Protein AF-A0A537Y506-F1 (afdb_monomer_lite)

pLDDT: mean 90.42, std 10.64, range [51.84, 98.62]

Sequence (222 aa):
DQLEAKGITWKGYMDGAPSPCFHADYSPTALPPDPYQGDSQKPPAKDYADRHNPFIYFKDIIENDARCRAHVRPFTDMARDIGRNALPAFSFITPDSCHDGHDDPCSNGQPGGLVSADKWLSQNLPSLIDYLWAHHGLLLITSDESGSSDLAGCCSGGLLGLLPGFGGRVGLLALSPDITRGRTVTTSYDHMSLLRTIEDSFGITEYLNNAARATAMNDVLR

Structure (mmCIF, N/CA/C/O backbone):
data_AF-A0A537Y506-F1
#
_entry.id   AF-A0A537Y506-F1
#
loop_
_atom_site.group_PDB
_atom_site.id
_atom_site.type_symbol
_atom_site.label_atom_id
_atom_site.label_alt_id
_atom_site.label_comp_id
_atom_site.label_asym_id
_atom_site.label_entity_id
_atom_site.label_seq_id
_atom_site.pdbx_PDB_ins_code
_atom_site.Cartn_x
_atom_site.Cartn_y
_atom_site.Cartn_z
_atom_site.occupancy
_atom_site.B_iso_or_equiv
_atom_site.auth_seq_id
_atom_site.auth_comp_id
_atom_site.auth_asym_id
_atom_site.auth_atom_id
_atom_site.pdbx_PDB_model_num
ATOM 1 N N . ASP A 1 1 ? -6.139 -14.713 -1.897 1.00 88.94 1 ASP A N 1
ATOM 2 C CA . ASP A 1 1 ? -7.055 -15.821 -1.534 1.00 88.94 1 ASP A CA 1
ATOM 3 C C . ASP A 1 1 ? -8.227 -15.427 -0.652 1.00 88.94 1 ASP A C 1
ATOM 5 O O . ASP A 1 1 ? -9.350 -15.458 -1.136 1.00 88.94 1 ASP A O 1
ATOM 9 N N . GLN A 1 2 ? -8.023 -15.032 0.609 1.00 95.25 2 GLN A N 1
ATOM 10 C CA . GLN A 1 2 ? -9.144 -14.764 1.530 1.00 95.25 2 GLN A CA 1
ATOM 11 C C . GLN A 1 2 ? -10.079 -13.639 1.062 1.00 95.25 2 GLN A C 1
ATOM 13 O O . GLN A 1 2 ? -11.296 -13.762 1.188 1.00 95.25 2 GLN A O 1
ATOM 18 N N . LEU A 1 3 ? -9.517 -12.575 0.472 1.00 96.69 3 LEU A N 1
ATOM 19 C CA . LEU A 1 3 ? -10.292 -11.483 -0.125 1.00 96.69 3 LEU A CA 1
ATOM 20 C C . LEU A 1 3 ? -11.223 -12.008 -1.230 1.00 96.69 3 LEU A C 1
ATOM 22 O O . LEU A 1 3 ? -12.434 -11.820 -1.166 1.00 96.69 3 LEU A O 1
ATOM 26 N N . GLU A 1 4 ? -10.682 -12.751 -2.197 1.00 95.62 4 GLU A N 1
ATOM 27 C CA . GLU A 1 4 ? -11.458 -13.333 -3.302 1.00 95.62 4 GLU A CA 1
ATOM 28 C C . GLU A 1 4 ? -12.498 -14.348 -2.815 1.00 95.62 4 GLU A C 1
ATOM 30 O O . GLU A 1 4 ? -13.630 -14.334 -3.293 1.00 95.62 4 GLU A O 1
ATOM 35 N N . ALA A 1 5 ? -12.162 -15.179 -1.822 1.00 95.88 5 ALA A N 1
ATOM 36 C CA . ALA A 1 5 ? -13.097 -16.128 -1.216 1.00 95.88 5 ALA A CA 1
ATOM 37 C C . ALA A 1 5 ? -14.304 -15.432 -0.555 1.00 95.88 5 ALA A C 1
ATOM 39 O O . ALA A 1 5 ? -15.389 -16.008 -0.472 1.00 95.88 5 ALA A O 1
ATOM 40 N N . LYS A 1 6 ? -14.133 -14.180 -0.115 1.00 97.06 6 LYS A N 1
ATOM 41 C CA . LYS A 1 6 ? -15.199 -13.306 0.398 1.00 97.06 6 LYS A CA 1
ATOM 42 C C . LYS A 1 6 ? -15.843 -12.422 -0.676 1.00 97.06 6 LYS A C 1
ATOM 44 O O . LYS A 1 6 ? -16.730 -11.638 -0.352 1.00 97.06 6 LYS A O 1
ATOM 49 N N . GLY A 1 7 ? -15.424 -12.533 -1.937 1.00 97.12 7 GLY A N 1
ATOM 50 C CA . GLY A 1 7 ? -15.897 -11.676 -3.026 1.00 97.12 7 GLY A CA 1
ATOM 51 C C . GLY A 1 7 ? -15.392 -10.231 -2.944 1.00 97.12 7 GLY A C 1
ATOM 52 O O . GLY A 1 7 ? -15.975 -9.343 -3.562 1.00 97.12 7 GLY A O 1
ATOM 53 N N . ILE A 1 8 ? -14.326 -9.980 -2.184 1.00 98.31 8 ILE A N 1
ATOM 54 C CA . ILE A 1 8 ? -13.714 -8.661 -2.026 1.00 98.31 8 ILE A CA 1
ATOM 55 C C . ILE A 1 8 ? -12.759 -8.438 -3.195 1.00 98.31 8 ILE A C 1
ATOM 57 O O . ILE A 1 8 ? -11.807 -9.195 -3.404 1.00 98.31 8 ILE A O 1
ATOM 61 N N . THR A 1 9 ? -13.020 -7.390 -3.973 1.00 98.31 9 THR A N 1
ATOM 62 C CA . THR A 1 9 ? -12.135 -6.989 -5.066 1.00 98.31 9 THR A CA 1
ATOM 63 C C . THR A 1 9 ? -10.841 -6.421 -4.501 1.00 98.31 9 THR A C 1
ATOM 65 O O . THR A 1 9 ? -10.855 -5.656 -3.537 1.00 98.31 9 THR A O 1
ATOM 68 N N . TRP A 1 10 ? -9.714 -6.779 -5.112 1.00 98.50 10 TRP A N 1
ATOM 69 C CA . TRP A 1 10 ? -8.405 -6.318 -4.669 1.00 98.50 10 TRP A CA 1
ATOM 70 C C . TRP A 1 10 ? -7.511 -5.954 -5.849 1.00 98.50 10 TRP A C 1
ATOM 72 O O . TRP A 1 10 ? -7.658 -6.548 -6.914 1.00 98.50 10 TRP A O 1
ATOM 82 N N . LYS A 1 11 ? -6.592 -5.001 -5.684 1.00 98.62 11 LYS A N 1
ATOM 83 C CA . L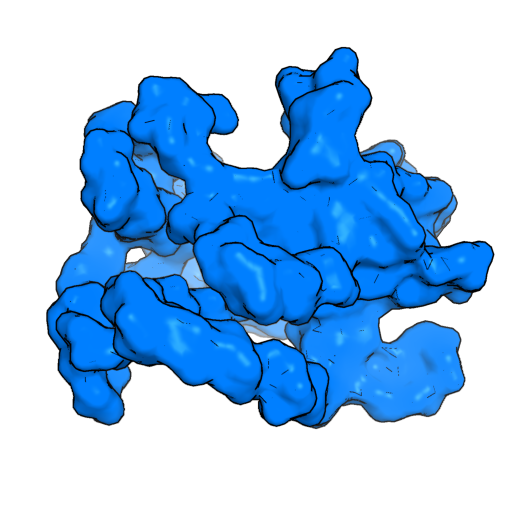YS A 1 11 ? -5.458 -4.798 -6.601 1.00 98.62 11 LYS A CA 1
ATOM 84 C C . LYS A 1 11 ? -4.232 -4.298 -5.838 1.00 98.62 11 LYS A C 1
ATOM 86 O O . LYS A 1 11 ? -4.357 -3.572 -4.855 1.00 98.62 11 LYS A O 1
ATOM 91 N N . GLY A 1 12 ? -3.058 -4.671 -6.331 1.00 98.50 12 GLY A N 1
ATOM 92 C CA . GLY A 1 12 ? -1.795 -4.009 -6.044 1.00 98.50 12 GLY A CA 1
ATOM 93 C C . GLY A 1 12 ? -1.476 -2.984 -7.133 1.00 98.50 12 GLY A C 1
ATOM 94 O O . GLY A 1 12 ? -1.592 -3.293 -8.319 1.00 98.50 12 GLY A O 1
ATOM 95 N N . TYR A 1 13 ? -1.060 -1.790 -6.733 1.00 98.62 13 TYR A N 1
ATOM 96 C CA . TYR A 1 13 ? -0.659 -0.681 -7.588 1.00 98.62 13 TYR A CA 1
ATOM 97 C C . TYR A 1 13 ? 0.811 -0.359 -7.322 1.00 98.62 13 TYR A C 1
ATOM 99 O O . TYR A 1 13 ? 1.151 0.207 -6.286 1.00 98.62 13 TYR A O 1
ATOM 107 N N . MET A 1 14 ? 1.669 -0.745 -8.259 1.00 97.75 14 MET A N 1
ATOM 108 C CA . MET A 1 14 ? 3.121 -0.665 -8.115 1.00 97.75 14 MET A CA 1
ATOM 109 C C . MET A 1 14 ? 3.659 0.487 -8.952 1.00 97.75 14 MET A C 1
ATOM 111 O O . MET A 1 14 ? 3.480 0.493 -10.177 1.00 97.75 14 MET A O 1
ATOM 115 N N . ASP A 1 15 ? 4.267 1.480 -8.315 1.00 96.00 15 ASP A N 1
ATOM 116 C CA . ASP A 1 15 ? 4.910 2.575 -9.036 1.00 96.00 15 ASP A CA 1
ATOM 117 C C . ASP A 1 15 ? 6.220 2.104 -9.684 1.00 96.00 15 ASP A C 1
ATOM 119 O O . ASP A 1 15 ? 6.816 1.111 -9.273 1.00 96.00 15 ASP A O 1
ATOM 123 N N . GLY A 1 16 ? 6.600 2.722 -10.799 1.00 93.12 16 GLY A N 1
ATOM 124 C CA . GLY A 1 16 ? 7.718 2.266 -11.636 1.00 93.12 16 GLY A CA 1
ATOM 125 C C . GLY A 1 16 ? 7.454 0.984 -12.451 1.00 93.12 16 GLY A C 1
ATOM 126 O O . GLY A 1 16 ? 8.171 0.719 -13.420 1.00 93.12 16 GLY A O 1
ATOM 127 N N . ALA A 1 17 ? 6.406 0.203 -12.148 1.00 95.25 17 ALA A N 1
ATOM 128 C CA . ALA A 1 17 ? 6.055 -0.981 -12.933 1.00 95.25 17 ALA A CA 1
ATOM 129 C C . ALA A 1 17 ? 5.522 -0.584 -14.333 1.00 95.25 17 ALA A C 1
ATOM 131 O O . ALA A 1 17 ? 4.513 0.117 -14.441 1.00 95.25 17 ALA A O 1
ATOM 132 N N . PRO A 1 18 ? 6.125 -1.062 -15.439 1.00 95.00 18 PRO A N 1
ATOM 133 C CA . PRO A 1 18 ? 5.784 -0.626 -16.795 1.00 95.00 18 PRO A CA 1
ATOM 134 C C . PRO A 1 18 ? 4.557 -1.347 -17.367 1.00 95.00 18 PRO A C 1
ATOM 136 O O . PRO A 1 18 ? 3.995 -0.929 -18.380 1.00 95.00 18 PRO A O 1
ATOM 139 N N . SER A 1 19 ? 4.166 -2.476 -16.773 1.00 96.00 19 SER A N 1
ATOM 140 C CA . SER A 1 19 ? 3.064 -3.306 -17.253 1.00 96.00 19 SER A CA 1
ATOM 141 C C . SER A 1 19 ? 2.484 -4.171 -16.128 1.00 96.00 19 SER A C 1
ATOM 143 O O . SER A 1 19 ? 3.138 -4.346 -15.101 1.00 96.00 19 SER A O 1
ATOM 145 N N . PRO A 1 20 ? 1.260 -4.706 -16.289 1.00 97.12 20 PRO A N 1
ATOM 146 C CA . PRO A 1 20 ? 0.668 -5.605 -15.302 1.00 97.12 20 PRO A CA 1
ATOM 147 C C . PRO A 1 20 ? 1.497 -6.871 -15.103 1.00 97.12 20 PRO A C 1
ATOM 149 O O . PRO A 1 20 ? 1.977 -7.433 -16.088 1.00 97.12 20 PRO A O 1
ATOM 152 N N . CYS A 1 21 ? 1.580 -7.344 -13.857 1.00 95.19 21 CYS A N 1
ATOM 153 C CA . CYS A 1 21 ? 2.365 -8.520 -13.473 1.00 95.19 21 CYS A CA 1
ATOM 154 C C . CYS A 1 21 ? 3.824 -8.449 -13.967 1.00 95.19 21 CYS A C 1
ATOM 156 O O . CYS A 1 21 ? 4.349 -9.400 -14.541 1.00 95.19 21 CYS A O 1
ATOM 158 N N . PHE A 1 22 ? 4.462 -7.283 -13.843 1.00 92.94 22 PHE A N 1
ATOM 159 C CA . PHE A 1 22 ? 5.860 -7.132 -14.230 1.00 92.94 22 PHE A CA 1
ATOM 160 C C . PHE A 1 22 ? 6.783 -7.757 -13.177 1.00 92.94 22 PHE A C 1
ATOM 162 O O . PHE A 1 22 ? 6.568 -7.575 -11.983 1.00 92.94 22 PHE A O 1
ATOM 169 N N . HIS A 1 23 ? 7.802 -8.472 -13.652 1.00 88.69 23 HIS A N 1
ATOM 170 C CA . HIS A 1 23 ? 8.908 -8.999 -12.859 1.00 88.69 23 HIS A CA 1
ATOM 171 C C . HIS A 1 23 ? 10.177 -8.317 -13.362 1.00 88.69 23 HIS A C 1
ATOM 173 O O . HIS A 1 23 ? 10.434 -8.324 -14.572 1.00 88.69 23 HIS A O 1
ATOM 179 N N . ALA A 1 24 ? 10.934 -7.697 -12.464 1.00 84.00 24 ALA A N 1
ATOM 180 C CA . ALA A 1 24 ? 12.177 -7.045 -12.836 1.00 84.00 24 ALA A CA 1
ATOM 181 C C . ALA A 1 24 ? 13.258 -8.077 -13.178 1.00 84.00 24 ALA A C 1
ATOM 183 O O . ALA A 1 24 ? 13.292 -9.191 -12.651 1.00 84.00 24 ALA A O 1
ATOM 184 N N . ASP A 1 25 ? 14.189 -7.680 -14.048 1.00 75.94 25 ASP A N 1
ATOM 185 C CA . ASP A 1 25 ? 15.419 -8.444 -14.210 1.00 75.94 25 ASP A CA 1
ATOM 186 C C . ASP A 1 25 ? 16.172 -8.480 -12.872 1.00 75.94 25 ASP A C 1
ATOM 188 O O . ASP A 1 25 ? 16.223 -7.502 -12.120 1.00 75.94 25 ASP A O 1
ATOM 192 N N . TYR A 1 26 ? 16.783 -9.625 -12.588 1.00 67.00 26 TYR A N 1
ATOM 193 C CA . TYR A 1 26 ? 17.567 -9.828 -11.380 1.00 67.00 26 TYR A CA 1
ATOM 194 C C . TYR A 1 26 ? 18.732 -8.823 -11.273 1.00 67.00 26 TYR A C 1
ATOM 196 O O . TYR A 1 26 ? 19.524 -8.678 -12.212 1.00 67.00 26 TYR A O 1
ATOM 204 N N . SER A 1 27 ? 18.885 -8.189 -10.104 1.00 61.91 27 SER A N 1
ATOM 205 C CA . SER A 1 27 ? 20.035 -7.334 -9.795 1.00 61.91 27 SER A CA 1
ATOM 206 C C . SER A 1 27 ? 21.045 -8.079 -8.911 1.00 61.91 27 SER A C 1
ATOM 208 O O . SER A 1 27 ? 20.721 -8.448 -7.785 1.00 61.91 27 SER A O 1
ATOM 210 N N . PRO A 1 28 ? 22.297 -8.299 -9.362 1.00 51.84 28 PRO A N 1
ATOM 211 C CA . PRO A 1 28 ? 23.307 -9.079 -8.641 1.00 51.84 28 PRO A CA 1
ATOM 212 C C . PRO A 1 28 ? 23.901 -8.408 -7.393 1.00 51.84 28 PRO A C 1
ATOM 214 O O . PRO A 1 28 ? 24.929 -8.868 -6.899 1.00 51.84 28 PRO A O 1
ATOM 217 N N . THR A 1 29 ? 23.313 -7.320 -6.894 1.00 53.44 29 THR A N 1
ATOM 218 C CA . THR A 1 29 ? 23.886 -6.518 -5.803 1.00 53.44 29 THR A CA 1
ATOM 219 C C . THR A 1 29 ? 23.784 -7.182 -4.426 1.00 53.44 29 THR A C 1
ATOM 221 O O . THR A 1 29 ? 24.588 -6.853 -3.554 1.00 53.44 29 THR A O 1
ATOM 224 N N . ALA A 1 30 ? 22.890 -8.158 -4.233 1.00 52.44 30 ALA A N 1
ATOM 225 C CA . ALA A 1 30 ? 22.855 -9.001 -3.038 1.00 52.44 30 ALA A CA 1
ATOM 226 C C . ALA A 1 30 ? 23.680 -10.287 -3.251 1.00 52.44 30 ALA A C 1
ATOM 228 O O . ALA A 1 30 ? 23.468 -11.029 -4.210 1.00 52.44 30 ALA A O 1
ATOM 229 N N . LEU A 1 31 ? 24.643 -10.559 -2.362 1.00 56.09 31 LEU A N 1
ATOM 230 C CA . LEU A 1 31 ? 25.384 -11.825 -2.313 1.00 56.09 31 LEU A CA 1
ATOM 231 C C . LEU A 1 31 ? 25.022 -12.590 -1.019 1.00 56.09 31 LEU A C 1
ATOM 233 O O . LEU A 1 31 ? 25.231 -12.041 0.063 1.00 56.09 31 LEU A O 1
ATOM 237 N N . PRO A 1 32 ? 24.554 -13.855 -1.096 1.00 58.41 32 PRO A N 1
ATOM 238 C CA . PRO A 1 32 ? 24.284 -14.599 -2.323 1.00 58.41 32 PRO A CA 1
ATOM 239 C C . PRO A 1 32 ? 23.086 -14.009 -3.081 1.00 58.41 32 PRO A C 1
ATOM 241 O O . PRO A 1 32 ? 22.231 -13.386 -2.453 1.00 58.41 32 PRO A O 1
ATOM 244 N N . PRO A 1 33 ? 23.016 -14.226 -4.404 1.00 56.59 33 PRO A N 1
ATOM 245 C CA . PRO A 1 33 ? 21.881 -13.800 -5.195 1.00 56.59 33 PRO A CA 1
ATOM 246 C C . PRO A 1 33 ? 20.556 -14.267 -4.611 1.00 56.59 33 PRO A C 1
ATOM 248 O O . PRO A 1 33 ? 20.341 -15.476 -4.522 1.00 56.59 33 PRO A O 1
ATOM 251 N N . ASP A 1 34 ? 19.683 -13.338 -4.223 1.00 59.41 34 ASP A N 1
ATOM 252 C CA . ASP A 1 34 ? 18.292 -13.673 -3.937 1.00 59.41 34 ASP A CA 1
ATOM 253 C C . ASP A 1 34 ? 17.548 -13.715 -5.279 1.00 59.41 34 ASP A C 1
ATOM 255 O O . ASP A 1 34 ? 17.280 -12.660 -5.856 1.00 59.41 34 ASP A O 1
ATOM 259 N N . PRO A 1 35 ? 17.218 -14.906 -5.815 1.00 56.19 35 PRO A N 1
ATOM 260 C CA . PRO A 1 35 ? 16.614 -15.033 -7.139 1.00 56.19 35 PRO A CA 1
ATOM 261 C C . PRO A 1 35 ? 15.234 -14.366 -7.243 1.00 56.19 35 PRO A C 1
ATOM 263 O O . PRO A 1 35 ? 14.674 -14.325 -8.336 1.00 56.19 35 PRO A O 1
ATOM 266 N N . TYR A 1 36 ? 14.692 -13.857 -6.134 1.00 61.50 36 TYR A N 1
ATOM 267 C CA . TYR A 1 36 ? 13.425 -13.149 -6.072 1.00 61.50 36 TYR A CA 1
ATOM 268 C C . TYR A 1 36 ? 13.572 -11.634 -5.831 1.00 61.50 36 TYR A C 1
ATOM 270 O O . TYR A 1 36 ? 12.562 -10.957 -5.667 1.00 61.50 36 TYR A O 1
ATOM 278 N N . GLN A 1 37 ? 14.791 -11.079 -5.806 1.00 69.56 37 GLN A N 1
ATOM 279 C CA . GLN A 1 37 ? 15.038 -9.633 -5.684 1.00 69.56 37 GLN A CA 1
ATOM 280 C C . GLN A 1 37 ? 15.385 -9.012 -7.041 1.00 69.56 37 GLN A C 1
ATOM 282 O O . GLN A 1 37 ? 16.515 -8.587 -7.295 1.00 69.56 37 GLN A O 1
ATOM 287 N N . GLY A 1 38 ? 14.403 -8.969 -7.941 1.00 74.62 38 GLY A N 1
ATOM 288 C CA . GLY A 1 38 ? 14.488 -8.116 -9.121 1.00 74.62 38 GLY A CA 1
ATOM 289 C C . GLY A 1 38 ? 14.564 -6.642 -8.710 1.00 74.62 38 GLY A C 1
ATOM 290 O O . GLY A 1 38 ? 13.810 -6.185 -7.850 1.00 74.62 38 GLY A O 1
ATOM 291 N N . ASP A 1 39 ? 15.489 -5.896 -9.306 1.00 78.31 39 ASP A N 1
ATOM 292 C CA . ASP A 1 39 ? 15.642 -4.457 -9.080 1.00 78.31 39 ASP A CA 1
ATOM 293 C C . ASP A 1 39 ? 16.038 -3.813 -10.405 1.00 78.31 39 ASP A C 1
ATOM 295 O O . ASP A 1 39 ? 17.143 -4.005 -10.928 1.00 78.31 39 ASP A O 1
ATOM 299 N N . SER A 1 40 ? 15.083 -3.108 -11.001 1.00 80.69 40 SER A N 1
ATOM 300 C CA . SER A 1 40 ? 15.243 -2.572 -12.335 1.00 80.69 40 SER A CA 1
ATOM 301 C C . SER A 1 40 ? 15.742 -1.132 -12.282 1.00 80.69 40 SER A C 1
ATOM 303 O O . SER A 1 40 ? 15.047 -0.188 -11.928 1.00 80.69 40 SER A O 1
ATOM 305 N N . GLN A 1 41 ? 16.973 -0.948 -12.747 1.00 77.56 41 GLN A N 1
ATOM 306 C CA . GLN A 1 41 ? 17.651 0.352 -12.797 1.00 77.56 41 GLN A CA 1
ATOM 307 C C . GLN A 1 41 ? 17.694 0.943 -14.217 1.00 77.56 41 GLN A C 1
ATOM 309 O O . GLN A 1 41 ? 18.391 1.923 -14.499 1.00 77.56 41 GLN A O 1
ATOM 314 N N . LYS A 1 42 ? 16.969 0.325 -15.159 1.00 79.00 42 LYS A N 1
ATOM 315 C CA . LYS A 1 42 ? 16.972 0.680 -16.584 1.00 79.00 42 LYS A CA 1
ATOM 316 C C . LYS A 1 42 ? 15.542 0.813 -17.116 1.00 79.00 42 LYS A C 1
ATOM 318 O O . LYS A 1 42 ? 14.636 0.152 -16.613 1.00 79.00 42 LYS A O 1
ATOM 323 N N . PRO A 1 43 ? 15.320 1.632 -18.162 1.00 79.56 43 PRO A N 1
ATOM 324 C CA . PRO A 1 43 ? 14.049 1.631 -18.872 1.00 79.56 43 PRO A CA 1
ATOM 325 C C . PRO A 1 43 ? 13.663 0.214 -19.343 1.00 79.56 43 PRO A C 1
ATOM 327 O O . PRO A 1 43 ? 14.549 -0.533 -19.765 1.00 79.56 43 PRO A O 1
ATOM 330 N N . PRO A 1 44 ? 12.365 -0.138 -19.333 1.00 84.56 44 PRO A N 1
ATOM 331 C CA . PRO A 1 44 ? 11.228 0.748 -19.059 1.00 84.56 44 PRO A CA 1
ATOM 332 C C . PRO A 1 44 ? 10.834 0.883 -17.575 1.00 84.56 44 PRO A C 1
ATOM 334 O O . PRO A 1 44 ? 9.934 1.663 -17.294 1.00 84.56 44 PRO A O 1
ATOM 337 N N . ALA A 1 45 ? 11.474 0.164 -16.649 1.00 84.44 45 ALA A N 1
ATOM 338 C CA . ALA A 1 45 ? 11.031 0.024 -15.256 1.00 84.44 45 ALA A CA 1
ATOM 339 C C . ALA A 1 45 ? 12.059 0.578 -14.263 1.00 84.44 45 ALA A C 1
ATOM 341 O O . ALA A 1 45 ? 12.542 -0.147 -13.405 1.00 84.44 45 ALA A O 1
ATOM 342 N N . LYS A 1 46 ? 12.507 1.819 -14.446 1.00 86.00 46 LYS A N 1
ATOM 343 C CA . LYS A 1 46 ? 13.535 2.397 -13.572 1.00 86.00 46 LYS A CA 1
ATOM 344 C C . LYS A 1 46 ? 12.985 2.563 -12.144 1.00 86.00 46 LYS A C 1
ATOM 346 O O . LYS A 1 46 ? 11.838 2.971 -12.016 1.00 86.00 46 LYS A O 1
ATOM 351 N N . ASP A 1 47 ? 13.796 2.256 -11.132 1.00 87.69 47 ASP A N 1
ATOM 352 C CA . ASP A 1 47 ? 13.478 2.363 -9.694 1.00 87.69 47 ASP A CA 1
ATOM 353 C C . ASP A 1 47 ? 12.409 1.369 -9.188 1.00 87.69 47 ASP A C 1
ATOM 355 O O . ASP A 1 47 ? 12.049 1.373 -8.014 1.00 87.69 47 ASP A O 1
ATOM 359 N N . TYR A 1 48 ? 11.923 0.459 -10.041 1.00 91.00 48 TYR A N 1
ATOM 360 C CA . TYR A 1 48 ? 10.997 -0.592 -9.621 1.00 91.00 48 TYR A CA 1
ATOM 361 C C . TYR A 1 48 ? 11.745 -1.775 -8.992 1.00 91.00 48 TYR A C 1
ATOM 363 O O . TYR A 1 48 ? 12.635 -2.366 -9.616 1.00 91.00 48 TYR A O 1
ATOM 371 N N . ALA A 1 49 ? 11.321 -2.159 -7.787 1.00 88.88 49 ALA A N 1
ATOM 372 C CA . ALA A 1 49 ? 11.899 -3.248 -7.012 1.00 88.88 49 ALA A CA 1
ATOM 373 C C . ALA A 1 49 ? 10.854 -4.335 -6.714 1.00 88.88 49 ALA A C 1
ATOM 375 O O . ALA A 1 49 ? 9.859 -4.091 -6.029 1.00 88.88 49 ALA A O 1
ATOM 376 N N . ASP A 1 50 ? 11.116 -5.563 -7.168 1.00 89.19 50 ASP A N 1
ATOM 377 C CA . ASP A 1 50 ? 10.246 -6.724 -6.934 1.00 89.19 50 ASP A CA 1
ATOM 378 C C . ASP A 1 50 ? 10.043 -6.984 -5.434 1.00 89.19 50 ASP A C 1
ATOM 38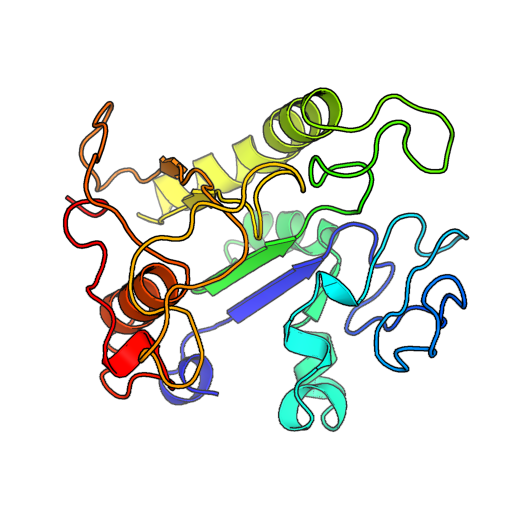0 O O . ASP A 1 50 ? 8.940 -7.315 -5.003 1.00 89.19 50 ASP A O 1
ATOM 384 N N . ARG A 1 51 ? 11.078 -6.733 -4.622 1.00 86.75 51 ARG A N 1
ATOM 385 C CA . ARG A 1 51 ? 11.049 -6.871 -3.154 1.00 86.75 51 ARG A CA 1
ATOM 386 C C . ARG A 1 51 ? 9.968 -6.050 -2.451 1.00 86.75 51 ARG A C 1
ATOM 388 O O . ARG A 1 51 ? 9.550 -6.445 -1.369 1.00 86.75 51 ARG A O 1
ATOM 395 N N . HIS A 1 52 ? 9.478 -4.969 -3.060 1.00 91.31 52 HIS A N 1
ATOM 396 C CA . HIS A 1 52 ? 8.408 -4.144 -2.484 1.00 91.31 52 HIS A CA 1
ATOM 397 C C . HIS A 1 52 ? 7.010 -4.504 -3.044 1.00 91.31 52 HIS A C 1
ATOM 399 O O . HIS A 1 52 ? 5.997 -3.904 -2.673 1.00 91.31 52 HIS A O 1
ATOM 405 N N . ASN A 1 53 ? 6.927 -5.503 -3.932 1.00 94.19 53 ASN A N 1
ATOM 406 C CA . ASN A 1 53 ? 5.685 -6.047 -4.472 1.00 94.19 53 ASN A CA 1
ATOM 407 C C . ASN A 1 53 ? 5.408 -7.432 -3.855 1.00 94.19 53 ASN A C 1
ATOM 409 O O . ASN A 1 53 ? 5.876 -8.450 -4.365 1.00 94.19 53 ASN A O 1
ATOM 413 N N . PRO A 1 54 ? 4.607 -7.532 -2.780 1.00 93.38 54 PRO A N 1
ATOM 414 C CA . PRO A 1 54 ? 4.420 -8.804 -2.080 1.00 93.38 54 PRO A CA 1
ATOM 415 C C . PRO A 1 54 ? 3.712 -9.871 -2.933 1.00 93.38 54 PRO A C 1
ATOM 417 O O . PRO A 1 54 ? 3.846 -11.062 -2.665 1.00 93.38 54 PRO A O 1
ATOM 420 N N . PHE A 1 55 ? 2.957 -9.481 -3.964 1.00 94.94 55 PHE A N 1
ATOM 421 C CA . PHE A 1 55 ? 2.085 -10.395 -4.709 1.00 94.94 55 PHE A CA 1
ATOM 422 C C . PHE A 1 55 ? 2.842 -11.344 -5.641 1.00 94.94 55 PHE A C 1
ATOM 424 O O . PHE A 1 55 ? 2.401 -12.471 -5.858 1.00 94.94 55 PHE A O 1
ATOM 431 N N . ILE A 1 56 ? 3.990 -10.920 -6.171 1.00 92.00 56 ILE A N 1
ATOM 432 C CA . ILE A 1 56 ? 4.784 -11.721 -7.117 1.00 92.00 56 ILE A CA 1
ATOM 433 C C . ILE A 1 56 ? 5.559 -12.870 -6.449 1.00 92.00 56 ILE A C 1
ATOM 435 O O . ILE A 1 56 ? 6.159 -13.694 -7.134 1.00 92.00 56 ILE A O 1
ATOM 439 N N . TYR A 1 57 ? 5.497 -12.977 -5.119 1.00 91.31 57 TYR A N 1
ATOM 440 C CA . TYR A 1 57 ? 6.070 -14.087 -4.351 1.00 91.31 57 TYR A CA 1
ATOM 441 C C . TYR A 1 57 ? 5.110 -15.274 -4.181 1.00 91.31 57 TYR A C 1
ATOM 443 O O . TYR A 1 57 ? 5.509 -16.339 -3.704 1.00 91.31 57 TYR A O 1
ATOM 451 N N . PHE A 1 58 ? 3.844 -15.123 -4.576 1.00 92.62 58 PHE A N 1
ATOM 452 C CA . PHE A 1 58 ? 2.813 -16.142 -4.406 1.00 92.62 58 PHE A CA 1
ATOM 453 C C . PHE A 1 58 ? 2.574 -16.906 -5.708 1.00 92.62 58 PHE A C 1
ATOM 455 O O . PHE A 1 58 ? 2.115 -16.345 -6.705 1.00 92.62 58 PHE A O 1
ATOM 462 N N . LYS A 1 59 ? 2.870 -18.213 -5.700 1.00 92.88 59 LYS A N 1
ATOM 463 C CA . LYS A 1 59 ? 2.758 -19.086 -6.883 1.00 92.88 59 LYS A CA 1
ATOM 464 C C . LYS A 1 59 ? 1.361 -19.104 -7.491 1.00 92.88 59 LYS A C 1
ATOM 466 O O . LYS A 1 59 ? 1.222 -19.044 -8.702 1.00 92.88 59 LYS A O 1
ATOM 471 N N . ASP A 1 60 ? 0.328 -19.142 -6.665 1.00 94.00 60 ASP A N 1
ATOM 472 C CA . ASP A 1 60 ? -1.075 -19.122 -7.085 1.00 94.00 60 ASP A CA 1
ATOM 473 C C . ASP A 1 60 ? -1.489 -17.805 -7.772 1.00 94.00 60 ASP A C 1
ATOM 475 O O . ASP A 1 60 ? -2.521 -17.755 -8.451 1.00 94.00 60 ASP A O 1
ATOM 479 N N . ILE A 1 61 ? -0.694 -16.742 -7.616 1.00 94.94 61 ILE A N 1
ATOM 480 C CA . ILE A 1 61 ? -0.818 -15.502 -8.381 1.00 94.94 61 ILE A CA 1
ATOM 481 C C . ILE A 1 61 ? 0.010 -15.616 -9.664 1.00 94.94 61 ILE A C 1
ATOM 483 O O . ILE A 1 61 ? -0.557 -15.534 -10.751 1.00 94.94 61 ILE A O 1
ATOM 487 N N . ILE A 1 62 ? 1.323 -15.843 -9.563 1.00 92.69 62 ILE A N 1
ATOM 488 C CA . ILE A 1 62 ? 2.239 -15.744 -10.717 1.00 92.69 62 ILE A CA 1
ATOM 489 C C . ILE A 1 62 ? 2.125 -16.900 -11.722 1.00 92.69 62 ILE A C 1
ATOM 491 O O . ILE A 1 62 ? 2.409 -16.715 -12.901 1.00 92.69 62 ILE A O 1
ATOM 495 N N . GLU A 1 63 ? 1.662 -18.080 -11.302 1.00 94.75 63 GLU A N 1
ATOM 496 C CA . GLU A 1 63 ? 1.379 -19.210 -12.202 1.00 94.75 63 GLU A CA 1
ATOM 497 C C . GLU A 1 63 ? -0.012 -19.088 -12.862 1.00 94.75 63 GLU A C 1
ATOM 499 O O . GLU A 1 63 ? -0.370 -19.893 -13.723 1.00 94.75 63 GLU A O 1
ATOM 504 N N . ASN A 1 64 ? -0.794 -18.057 -12.514 1.00 97.00 64 ASN A N 1
ATOM 505 C CA . ASN A 1 64 ? -2.060 -17.709 -13.153 1.00 97.00 64 ASN A CA 1
ATOM 506 C C . ASN A 1 64 ? -1.974 -16.312 -13.789 1.00 97.00 64 ASN A C 1
ATOM 508 O O . ASN A 1 64 ? -2.364 -15.309 -13.191 1.00 97.00 64 ASN A O 1
ATOM 512 N N . ASP A 1 65 ? -1.506 -16.257 -15.038 1.00 95.88 65 ASP A N 1
ATOM 513 C CA . ASP A 1 65 ? -1.273 -15.004 -15.774 1.00 95.88 65 ASP A CA 1
ATOM 514 C C . ASP A 1 65 ? -2.497 -14.073 -15.792 1.00 95.88 65 ASP A C 1
ATOM 516 O O . ASP A 1 65 ? -2.384 -12.875 -15.527 1.00 95.88 65 ASP A O 1
ATOM 520 N N . ALA A 1 66 ? -3.695 -14.619 -16.023 1.00 97.31 66 ALA A N 1
ATOM 521 C CA . ALA A 1 66 ? -4.921 -13.826 -16.046 1.00 97.31 66 ALA A CA 1
ATOM 522 C C . ALA A 1 66 ? -5.190 -13.154 -14.691 1.00 97.31 66 ALA A C 1
ATOM 524 O O . ALA A 1 66 ? -5.530 -11.970 -14.648 1.00 97.31 66 ALA A O 1
ATOM 525 N N . ARG A 1 67 ? -4.998 -13.890 -13.589 1.00 97.31 67 ARG A N 1
ATOM 526 C CA . ARG A 1 67 ? -5.147 -13.367 -12.226 1.00 97.31 67 ARG A CA 1
ATOM 527 C C . ARG A 1 67 ? -4.071 -12.332 -11.920 1.00 97.31 67 ARG A C 1
ATOM 529 O O . ARG A 1 67 ? -4.403 -11.212 -11.539 1.00 97.31 67 ARG A O 1
ATOM 536 N N . CYS A 1 68 ? -2.802 -12.656 -12.150 1.00 97.62 68 CYS A N 1
ATOM 537 C CA . CYS A 1 68 ? -1.709 -11.732 -11.874 1.00 97.62 68 CYS A CA 1
ATOM 538 C C . CYS A 1 68 ? -1.877 -10.414 -12.640 1.00 97.62 68 CYS A C 1
ATOM 540 O O . CYS A 1 68 ? -1.843 -9.338 -12.049 1.00 97.62 68 CYS A O 1
ATOM 542 N N . ARG A 1 69 ? -2.175 -10.472 -13.944 1.00 97.75 69 ARG A N 1
ATOM 543 C CA . ARG A 1 69 ? -2.392 -9.272 -14.766 1.00 97.75 69 ARG A CA 1
ATOM 544 C C . ARG A 1 69 ? -3.650 -8.498 -14.375 1.00 97.75 69 ARG A C 1
ATOM 546 O O . ARG A 1 69 ? -3.699 -7.290 -14.609 1.00 97.75 69 ARG A O 1
ATOM 553 N N . ALA A 1 70 ? -4.677 -9.148 -13.828 1.00 97.44 70 ALA A N 1
ATOM 554 C CA . ALA A 1 70 ? -5.883 -8.467 -13.358 1.00 97.44 70 ALA A CA 1
ATOM 555 C C . ALA A 1 70 ? -5.647 -7.689 -12.053 1.00 97.44 70 ALA A C 1
ATOM 557 O O . ALA A 1 70 ? -6.234 -6.618 -11.876 1.00 97.44 70 ALA A O 1
ATOM 558 N N . HIS A 1 71 ? -4.777 -8.203 -11.180 1.00 98.25 71 HIS A N 1
ATOM 559 C CA . HIS A 1 71 ? -4.629 -7.710 -9.813 1.00 98.25 71 HIS A CA 1
ATOM 560 C C . HIS A 1 71 ? -3.325 -6.950 -9.536 1.00 98.25 71 HIS A C 1
ATOM 562 O O . HIS A 1 71 ? -3.357 -5.994 -8.772 1.00 98.25 71 HIS A O 1
ATOM 568 N N . VAL A 1 72 ? -2.202 -7.305 -10.162 1.00 98.19 72 VAL A N 1
ATOM 569 C CA . VAL A 1 72 ? -0.901 -6.633 -9.996 1.00 98.19 72 VAL A CA 1
ATOM 570 C C . VAL A 1 72 ? -0.716 -5.644 -11.143 1.00 98.19 72 VAL A C 1
ATOM 572 O O . VAL A 1 72 ? -0.461 -6.035 -12.285 1.00 98.19 72 VAL A O 1
ATOM 575 N N . ARG A 1 73 ? -0.919 -4.354 -10.869 1.00 98.31 73 ARG A N 1
ATOM 576 C CA . ARG A 1 73 ? -1.049 -3.298 -11.880 1.00 98.31 73 ARG A CA 1
ATOM 577 C C . ARG A 1 73 ? 0.011 -2.206 -11.702 1.00 98.31 73 ARG A C 1
ATOM 579 O O . ARG A 1 73 ? 0.412 -1.936 -10.572 1.00 98.31 73 ARG A O 1
ATOM 586 N N . PRO A 1 74 ? 0.407 -1.518 -12.787 1.00 97.94 74 PRO A N 1
ATOM 587 C CA . PRO A 1 74 ? 1.095 -0.236 -12.686 1.00 97.94 74 PRO A CA 1
ATOM 588 C C . PRO A 1 74 ? 0.296 0.755 -11.840 1.00 97.94 74 PRO A C 1
ATOM 590 O O . PRO A 1 74 ? -0.927 0.839 -11.981 1.00 97.94 74 PRO A O 1
ATOM 593 N N . PHE A 1 75 ? 0.974 1.559 -11.023 1.00 98.06 75 PHE A N 1
ATOM 594 C CA . PHE A 1 75 ? 0.335 2.595 -10.208 1.00 98.06 75 PHE A CA 1
ATOM 595 C C . PHE A 1 75 ? -0.521 3.567 -11.034 1.00 98.06 75 PHE A C 1
ATOM 597 O O . PHE A 1 75 ? -1.615 3.959 -10.627 1.00 98.06 75 PHE A O 1
ATOM 604 N N . THR A 1 76 ? -0.088 3.865 -12.260 1.00 96.75 76 THR A N 1
ATOM 605 C CA . THR A 1 76 ? -0.805 4.735 -13.207 1.00 96.75 76 THR A CA 1
ATOM 606 C C . THR A 1 76 ? -2.219 4.256 -13.567 1.00 96.75 76 THR A C 1
ATOM 608 O O . THR A 1 76 ? -3.053 5.071 -13.972 1.00 96.75 76 THR A O 1
ATOM 611 N N . ASP A 1 77 ? -2.545 2.972 -13.380 1.00 98.31 77 ASP A N 1
ATOM 612 C CA . ASP A 1 77 ? -3.907 2.465 -13.580 1.00 98.31 77 ASP A CA 1
ATOM 613 C C . ASP A 1 77 ? -4.884 2.913 -12.481 1.00 98.31 77 ASP A C 1
ATOM 615 O O . ASP A 1 77 ? -6.092 2.952 -12.728 1.00 98.31 77 ASP A O 1
ATOM 619 N N . MET A 1 78 ? -4.399 3.308 -11.299 1.00 98.12 78 MET A N 1
ATOM 620 C CA . MET A 1 78 ? -5.255 3.734 -10.186 1.00 98.12 78 MET A CA 1
ATOM 621 C C . MET A 1 78 ? -6.107 4.951 -10.562 1.00 98.12 78 MET A C 1
ATOM 623 O O . MET A 1 78 ? -7.308 4.969 -10.301 1.00 98.12 78 MET A O 1
ATOM 627 N N . ALA A 1 79 ? -5.533 5.934 -11.265 1.00 97.31 79 ALA A N 1
ATOM 628 C CA . ALA A 1 79 ? -6.269 7.115 -11.724 1.00 97.31 79 ALA A CA 1
ATOM 629 C C . ALA A 1 79 ? -7.433 6.752 -12.666 1.00 97.31 79 ALA A C 1
ATOM 631 O O . ALA A 1 79 ? -8.495 7.379 -12.639 1.00 97.31 79 ALA A O 1
ATOM 632 N N . ARG A 1 80 ? -7.262 5.704 -13.485 1.00 97.81 80 ARG A N 1
ATOM 633 C CA . ARG A 1 80 ? -8.322 5.184 -14.359 1.00 97.81 80 ARG A CA 1
ATOM 634 C C . ARG A 1 80 ? -9.432 4.520 -13.549 1.00 97.81 80 ARG A C 1
ATOM 636 O O . ARG A 1 80 ? -10.599 4.704 -13.889 1.00 97.81 80 ARG A O 1
ATOM 643 N N . ASP A 1 81 ? -9.080 3.749 -12.525 1.00 98.38 81 ASP A N 1
ATOM 644 C CA . ASP A 1 81 ? -10.050 3.080 -11.657 1.00 98.38 81 ASP A CA 1
ATOM 645 C C . ASP A 1 81 ? -10.840 4.097 -10.816 1.00 98.38 81 ASP A C 1
ATOM 647 O O . ASP A 1 81 ? -12.068 4.025 -10.791 1.00 98.38 81 ASP A O 1
ATOM 651 N N . ILE A 1 82 ? -10.176 5.113 -10.248 1.00 98.38 82 ILE A N 1
ATOM 652 C CA . ILE A 1 82 ? -10.824 6.249 -9.566 1.00 98.38 82 ILE A CA 1
ATOM 653 C C . ILE A 1 82 ? -11.796 6.959 -10.518 1.00 98.38 82 ILE A C 1
ATOM 655 O O . ILE A 1 82 ? -12.979 7.096 -10.213 1.00 98.38 82 ILE A O 1
ATOM 659 N N . GLY A 1 83 ? -11.339 7.350 -11.715 1.00 98.06 83 GLY A N 1
ATOM 660 C CA . GLY A 1 83 ? -12.169 8.072 -12.689 1.00 98.06 83 GLY A CA 1
ATOM 661 C C . GLY A 1 83 ? -13.361 7.272 -13.230 1.00 98.06 83 GLY A C 1
ATOM 662 O O . GLY A 1 83 ? -14.310 7.854 -13.753 1.00 98.06 83 GLY A O 1
ATOM 663 N N . ARG A 1 84 ? -13.333 5.940 -13.108 1.00 98.12 84 ARG A N 1
ATOM 664 C CA . ARG A 1 84 ? -14.434 5.037 -13.483 1.00 98.12 84 ARG A CA 1
ATOM 665 C C . ARG A 1 84 ? -15.321 4.639 -12.310 1.00 98.12 84 ARG A C 1
ATOM 667 O O . ARG A 1 84 ? -16.238 3.848 -12.514 1.00 98.12 84 ARG A O 1
ATOM 674 N N . ASN A 1 85 ? -15.053 5.165 -11.118 1.00 97.88 85 ASN A N 1
ATOM 675 C CA . ASN A 1 85 ? -15.704 4.744 -9.887 1.00 97.88 85 ASN A CA 1
ATOM 676 C C . ASN A 1 85 ? -15.597 3.226 -9.641 1.00 97.88 85 ASN A C 1
ATOM 678 O O . ASN A 1 85 ? -16.580 2.546 -9.352 1.00 97.88 85 ASN A O 1
ATOM 682 N N . ALA A 1 86 ? -14.401 2.685 -9.877 1.00 97.62 86 ALA A N 1
ATOM 683 C CA . ALA A 1 86 ? -14.117 1.254 -9.914 1.00 97.62 86 ALA A CA 1
ATOM 684 C C . ALA A 1 86 ? -12.846 0.884 -9.127 1.00 97.62 86 ALA A C 1
ATOM 686 O O . ALA A 1 86 ? -12.218 -0.139 -9.418 1.00 97.62 86 ALA A O 1
ATOM 687 N N . LEU A 1 87 ? -12.449 1.711 -8.152 1.00 98.19 87 LEU A N 1
ATOM 688 C CA . LEU A 1 87 ? -11.364 1.364 -7.233 1.00 98.19 87 LEU A CA 1
ATOM 689 C C . LEU A 1 87 ? -11.755 0.086 -6.459 1.00 98.19 87 LEU A C 1
ATOM 691 O O . LEU A 1 87 ? -12.901 -0.011 -6.007 1.00 98.19 87 LEU A O 1
ATOM 695 N N . PRO A 1 88 ? -10.863 -0.914 -6.327 1.00 98.19 88 PRO A N 1
ATOM 696 C CA . PRO A 1 88 ? -11.187 -2.145 -5.618 1.00 98.19 88 PRO A CA 1
ATOM 697 C C . PRO A 1 88 ? -11.366 -1.890 -4.119 1.00 98.19 88 PRO A C 1
ATOM 699 O O . PRO A 1 88 ? -10.809 -0.945 -3.562 1.00 98.19 88 PRO A O 1
ATOM 702 N N . ALA A 1 89 ? -12.115 -2.775 -3.461 1.00 98.25 89 ALA A N 1
ATOM 703 C CA . ALA A 1 89 ? -12.377 -2.688 -2.028 1.00 98.25 89 ALA A CA 1
ATOM 704 C C . ALA A 1 89 ? -11.085 -2.749 -1.192 1.00 98.25 89 ALA A C 1
ATOM 706 O O . ALA A 1 89 ? -10.983 -2.061 -0.182 1.00 98.25 89 ALA A O 1
ATOM 707 N N . PHE A 1 90 ? -10.085 -3.517 -1.638 1.00 98.56 90 PHE A N 1
ATOM 708 C CA . PHE A 1 90 ? -8.729 -3.497 -1.093 1.00 98.56 90 PHE A CA 1
ATOM 709 C C . PHE A 1 90 ? -7.719 -3.020 -2.145 1.00 98.56 90 PHE A C 1
ATOM 711 O O . PHE A 1 90 ? -7.578 -3.625 -3.208 1.00 98.56 90 PHE A O 1
ATOM 718 N N . SER A 1 91 ? -6.987 -1.951 -1.840 1.00 98.50 91 SER A N 1
ATOM 719 C CA . SER A 1 91 ? -5.902 -1.438 -2.682 1.00 98.50 91 SER A CA 1
ATOM 720 C C . SER A 1 91 ? -4.599 -1.440 -1.890 1.00 98.50 91 SER A C 1
ATOM 722 O O . SER A 1 91 ? -4.556 -0.885 -0.795 1.00 98.50 91 SER A O 1
ATOM 724 N N . PHE A 1 92 ? -3.545 -2.035 -2.444 1.00 98.56 92 PHE A N 1
ATOM 725 C CA . PHE A 1 92 ? -2.188 -1.969 -1.897 1.00 98.56 92 PHE A CA 1
ATOM 726 C C . PHE A 1 92 ? -1.329 -1.117 -2.827 1.00 98.56 92 PHE A C 1
ATOM 728 O O . PHE A 1 92 ? -1.298 -1.393 -4.023 1.00 98.56 92 PHE A O 1
ATOM 735 N N . ILE A 1 93 ? -0.678 -0.079 -2.312 1.00 98.50 93 ILE A N 1
ATOM 736 C CA . ILE A 1 93 ? 0.100 0.869 -3.115 1.00 98.50 93 ILE A CA 1
ATOM 737 C C . ILE A 1 93 ? 1.544 0.833 -2.631 1.00 98.50 93 ILE A C 1
ATOM 739 O O . ILE A 1 93 ? 1.779 1.011 -1.439 1.00 98.50 93 ILE A O 1
ATOM 743 N N . THR A 1 94 ? 2.479 0.671 -3.562 1.00 97.19 94 THR A N 1
ATOM 744 C CA . THR A 1 94 ? 3.916 0.745 -3.288 1.00 97.19 94 THR A CA 1
ATOM 745 C C . THR A 1 94 ? 4.543 1.802 -4.200 1.00 97.19 94 THR A C 1
ATOM 747 O O . THR A 1 94 ? 4.475 1.634 -5.423 1.00 97.19 94 THR A O 1
ATOM 750 N N . PRO A 1 95 ? 5.127 2.885 -3.654 1.00 96.88 95 PRO A N 1
ATOM 751 C CA . PRO A 1 95 ? 5.981 3.791 -4.420 1.00 96.88 95 PRO A CA 1
ATOM 752 C C . PRO A 1 95 ? 7.237 3.076 -4.952 1.00 96.88 95 PRO A C 1
ATOM 754 O O . PRO A 1 95 ? 7.617 2.019 -4.454 1.00 96.88 95 PRO A O 1
ATOM 757 N N . ASP A 1 96 ? 7.885 3.641 -5.968 1.00 94.38 96 ASP A N 1
ATOM 758 C CA . ASP A 1 96 ? 9.173 3.136 -6.452 1.00 94.38 96 ASP A CA 1
ATOM 759 C C . ASP A 1 96 ? 10.306 3.516 -5.477 1.00 94.38 96 ASP A C 1
ATOM 761 O O . ASP A 1 96 ? 10.092 4.283 -4.534 1.00 94.38 96 ASP A O 1
ATOM 765 N N . SER A 1 97 ? 11.525 3.023 -5.708 1.00 91.62 97 SER A N 1
ATOM 766 C CA . SER A 1 97 ? 12.641 3.242 -4.778 1.00 91.62 97 SER A CA 1
ATOM 767 C C . SER A 1 97 ? 13.101 4.703 -4.667 1.00 91.62 97 SER A C 1
ATOM 769 O O . SER A 1 97 ? 13.790 5.073 -3.721 1.00 91.62 97 SER A O 1
ATOM 771 N N . CYS A 1 98 ? 12.696 5.571 -5.600 1.00 93.12 98 CYS A N 1
ATOM 772 C CA . CYS A 1 98 ? 12.948 7.010 -5.518 1.00 93.12 98 CYS A CA 1
ATOM 773 C C . CYS A 1 98 ? 11.924 7.730 -4.622 1.00 93.12 98 CYS A C 1
ATOM 775 O O . CYS A 1 98 ? 12.203 8.805 -4.079 1.00 93.12 98 CYS A O 1
ATOM 777 N N . HIS A 1 99 ? 10.727 7.159 -4.481 1.00 95.44 99 HIS A N 1
ATOM 778 C CA . HIS A 1 99 ? 9.580 7.785 -3.831 1.00 95.44 99 HIS A CA 1
ATOM 779 C C . HIS A 1 99 ? 9.113 7.072 -2.550 1.00 95.44 99 HIS A C 1
ATOM 781 O O . HIS A 1 99 ? 8.246 7.604 -1.857 1.00 95.44 99 HIS A O 1
ATOM 787 N N . ASP A 1 100 ? 9.661 5.906 -2.209 1.00 93.75 100 ASP A N 1
ATOM 788 C CA . ASP A 1 100 ? 9.325 5.152 -0.988 1.00 93.75 100 ASP A CA 1
ATOM 789 C C . ASP A 1 100 ? 9.954 5.740 0.289 1.00 93.75 100 ASP A C 1
ATOM 791 O O . ASP A 1 100 ? 9.515 5.453 1.403 1.00 93.75 100 ASP A O 1
ATOM 795 N N . GLY A 1 101 ? 10.929 6.637 0.125 1.00 93.88 101 GLY A N 1
ATOM 796 C CA . GLY A 1 101 ? 11.631 7.304 1.214 1.00 93.88 101 GLY A CA 1
ATOM 797 C C . GLY A 1 101 ? 12.944 6.639 1.627 1.00 93.88 101 GLY A C 1
ATOM 798 O O . GLY A 1 101 ? 13.583 7.150 2.551 1.00 93.88 101 GLY A O 1
ATOM 799 N N . HIS A 1 102 ? 13.355 5.563 0.950 1.00 90.62 102 HIS A N 1
ATOM 800 C CA . HIS A 1 102 ? 14.567 4.806 1.243 1.00 90.62 102 HIS A CA 1
ATOM 801 C C . HIS A 1 102 ? 15.804 5.358 0.515 1.00 90.62 102 HIS A C 1
ATOM 803 O O . HIS A 1 102 ? 16.773 5.753 1.171 1.00 90.62 102 HIS A O 1
ATOM 809 N N . ASP A 1 103 ? 15.798 5.411 -0.823 1.00 87.44 103 ASP A N 1
ATOM 810 C CA . ASP A 1 103 ? 16.999 5.775 -1.588 1.00 87.44 103 ASP A CA 1
ATOM 811 C C . ASP A 1 103 ? 17.204 7.292 -1.610 1.00 87.44 103 ASP A C 1
ATOM 813 O O . ASP A 1 103 ? 16.307 8.041 -1.983 1.00 87.44 103 ASP A O 1
ATOM 817 N N . ASP A 1 104 ? 18.403 7.768 -1.264 1.00 89.00 104 ASP A N 1
ATOM 818 C CA . ASP A 1 104 ? 18.814 9.164 -1.452 1.00 89.00 104 ASP A CA 1
ATOM 819 C C . ASP A 1 104 ? 20.315 9.237 -1.796 1.00 89.00 104 ASP A C 1
ATOM 821 O O . ASP A 1 104 ? 21.156 8.857 -0.971 1.00 89.00 104 ASP A O 1
ATOM 825 N N . PRO A 1 105 ? 20.696 9.711 -2.998 1.00 90.94 105 PRO A N 1
ATOM 826 C CA . PRO A 1 105 ? 19.832 10.171 -4.091 1.00 90.94 105 PRO A CA 1
ATOM 827 C C . PRO A 1 105 ? 19.134 9.015 -4.826 1.00 90.94 105 PRO A C 1
ATOM 829 O O . PRO A 1 105 ? 19.590 7.874 -4.781 1.00 90.94 105 PRO A O 1
ATOM 832 N N . CYS A 1 106 ? 18.091 9.332 -5.597 1.00 88.38 106 CYS A N 1
ATOM 833 C CA . CYS A 1 106 ? 17.495 8.387 -6.544 1.00 88.38 106 CYS A CA 1
ATOM 834 C C . CYS A 1 106 ? 18.524 7.930 -7.593 1.00 88.38 106 CYS A C 1
ATOM 836 O O . CYS A 1 106 ? 19.519 8.612 -7.861 1.00 88.38 106 CYS A O 1
ATOM 838 N N . SER A 1 107 ? 18.257 6.833 -8.304 1.00 84.19 107 SER A N 1
ATOM 839 C CA . SER A 1 107 ? 19.194 6.269 -9.294 1.00 84.19 107 SER A CA 1
ATOM 840 C C . SER A 1 107 ? 19.491 7.171 -10.508 1.00 84.19 107 SER A C 1
ATOM 842 O O . SER A 1 107 ? 20.398 6.919 -11.306 1.00 84.19 107 SER A O 1
ATOM 844 N N . ASN A 1 108 ? 18.708 8.231 -10.720 1.00 84.56 108 ASN A N 1
ATOM 845 C CA . ASN A 1 108 ? 18.957 9.279 -11.717 1.00 84.56 108 ASN A CA 1
ATOM 846 C C . ASN A 1 108 ? 19.758 10.479 -11.162 1.00 84.56 108 ASN A C 1
ATOM 848 O O . ASN A 1 108 ? 19.977 11.441 -11.899 1.00 84.56 108 ASN A O 1
ATOM 852 N N . GLY A 1 109 ? 20.179 10.432 -9.895 1.00 88.50 109 GLY A N 1
ATOM 853 C CA . GLY A 1 109 ? 20.895 11.498 -9.193 1.00 88.50 109 GLY A CA 1
ATOM 854 C C . GLY A 1 109 ? 20.014 12.641 -8.678 1.00 88.50 109 GLY A C 1
ATOM 855 O O . GLY A 1 109 ? 20.554 13.632 -8.189 1.00 88.50 109 GLY A O 1
ATOM 856 N N . GLN A 1 110 ? 18.687 12.550 -8.809 1.00 89.81 110 GLN A N 1
ATOM 857 C CA . GLN A 1 110 ? 17.759 13.502 -8.190 1.00 89.81 110 GLN A CA 1
ATOM 858 C C . GLN A 1 110 ? 17.662 13.261 -6.675 1.00 89.81 110 GLN A C 1
ATOM 860 O O . GLN A 1 110 ? 17.988 12.164 -6.220 1.00 89.81 110 GLN A O 1
ATOM 865 N N . PRO A 1 111 ? 17.207 14.259 -5.891 1.00 93.50 111 PRO A N 1
ATOM 866 C CA . PRO A 1 111 ? 16.928 14.060 -4.472 1.00 93.50 111 PRO A CA 1
ATOM 867 C C . PRO A 1 111 ? 15.964 12.893 -4.264 1.00 93.50 111 PRO A C 1
ATOM 869 O O . PRO A 1 111 ? 14.985 12.784 -5.006 1.00 93.50 111 PRO A O 1
ATOM 872 N N . GLY A 1 112 ? 16.238 12.050 -3.274 1.00 94.12 112 GLY A N 1
ATOM 873 C CA . GLY A 1 112 ? 15.363 10.957 -2.865 1.00 94.12 112 GLY A CA 1
ATOM 874 C C . GLY A 1 112 ? 14.889 11.115 -1.419 1.00 94.12 112 GLY A C 1
ATOM 875 O O . GLY A 1 112 ? 14.620 12.231 -0.956 1.00 94.12 112 GLY A O 1
ATOM 876 N N . GLY A 1 113 ? 14.773 9.999 -0.705 1.00 94.50 113 GLY A N 1
ATOM 877 C CA . GLY A 1 113 ? 14.443 9.962 0.715 1.00 94.50 113 GLY A CA 1
ATOM 878 C C . GLY A 1 113 ? 13.080 10.577 1.050 1.00 94.50 113 GLY A C 1
ATOM 879 O O . GLY A 1 113 ? 12.188 10.715 0.209 1.00 94.50 113 GLY A O 1
ATOM 880 N N . LEU A 1 114 ? 12.913 10.992 2.308 1.00 94.50 114 LEU A N 1
ATOM 881 C CA . LEU A 1 114 ? 11.631 11.498 2.819 1.00 94.50 114 LEU A CA 1
ATOM 882 C C . LEU A 1 114 ? 11.112 12.746 2.085 1.00 94.50 114 LEU A C 1
ATOM 884 O O . LEU A 1 114 ? 9.907 12.976 2.052 1.00 94.50 114 LEU A O 1
ATOM 888 N N . VAL A 1 115 ? 11.997 13.551 1.488 1.00 95.38 115 VAL A N 1
ATOM 889 C CA . VAL A 1 115 ? 11.597 14.737 0.711 1.00 95.38 115 VAL A CA 1
ATOM 890 C C . VAL A 1 115 ? 10.884 14.324 -0.575 1.00 95.38 115 VAL A C 1
ATOM 892 O O . VAL A 1 115 ? 9.860 14.914 -0.931 1.00 95.38 115 VAL A O 1
ATOM 895 N N . SER A 1 116 ? 11.400 13.308 -1.266 1.00 96.44 116 SER A N 1
ATOM 896 C CA . SER A 1 116 ? 10.764 12.780 -2.473 1.00 96.44 116 SER A CA 1
ATOM 897 C C . SER A 1 116 ? 9.506 11.983 -2.154 1.00 96.44 116 SER A C 1
ATOM 899 O O . SER A 1 116 ? 8.519 12.138 -2.874 1.00 96.44 116 SER A O 1
ATOM 901 N N . ALA A 1 117 ? 9.480 11.255 -1.034 1.00 96.94 117 ALA A N 1
ATOM 902 C CA . ALA A 1 117 ? 8.270 10.595 -0.548 1.00 96.94 117 ALA A CA 1
ATOM 903 C C . ALA A 1 117 ? 7.141 11.593 -0.232 1.00 96.94 117 ALA A C 1
ATOM 905 O O . ALA A 1 117 ? 6.032 11.451 -0.746 1.00 96.94 117 ALA A O 1
ATOM 906 N N . ASP A 1 118 ? 7.412 12.655 0.538 1.00 97.25 118 ASP A N 1
ATOM 907 C CA . ASP A 1 118 ? 6.416 13.693 0.859 1.00 97.25 118 ASP A CA 1
ATOM 908 C C . ASP A 1 118 ? 5.868 14.367 -0.407 1.00 97.25 118 ASP A C 1
ATOM 910 O O . ASP A 1 118 ? 4.653 14.495 -0.602 1.00 97.25 118 ASP A O 1
ATOM 914 N N . LYS A 1 119 ? 6.765 14.715 -1.339 1.00 97.88 119 LYS A N 1
ATOM 915 C CA . LYS A 1 119 ? 6.378 15.278 -2.631 1.00 97.88 119 LYS A CA 1
ATOM 916 C C . LYS A 1 119 ? 5.491 14.313 -3.417 1.00 97.88 119 LYS A C 1
ATOM 918 O O . LYS A 1 119 ? 4.451 14.742 -3.918 1.00 97.88 119 LYS A O 1
ATOM 923 N N . TRP A 1 120 ? 5.865 13.040 -3.511 1.00 97.69 120 TRP A N 1
ATOM 924 C CA . TRP A 1 120 ? 5.088 12.026 -4.219 1.00 97.69 120 TRP A CA 1
ATOM 925 C C . TRP A 1 120 ? 3.697 11.852 -3.602 1.00 97.69 120 TRP A C 1
ATOM 927 O O . TRP A 1 120 ? 2.698 11.893 -4.322 1.00 97.69 120 TRP A O 1
ATOM 937 N N . LEU A 1 121 ? 3.601 11.760 -2.272 1.00 98.00 121 LEU A N 1
ATOM 938 C CA . LEU A 1 121 ? 2.325 11.652 -1.561 1.00 98.00 121 LEU A CA 1
ATOM 939 C C . LEU A 1 121 ? 1.431 12.867 -1.843 1.00 98.00 121 LEU A C 1
ATOM 941 O O . LEU A 1 121 ? 0.260 12.703 -2.189 1.00 98.00 121 LEU A O 1
ATOM 945 N N . SER A 1 122 ? 1.987 14.081 -1.775 1.00 98.06 122 SER A N 1
ATOM 946 C CA . SER A 1 122 ? 1.242 15.322 -2.033 1.00 98.06 122 SER A CA 1
ATOM 947 C C . SER A 1 122 ? 0.687 15.421 -3.460 1.00 98.06 122 SER A C 1
ATOM 949 O O . SER A 1 122 ? -0.349 16.047 -3.678 1.00 98.06 122 SER A O 1
ATOM 951 N N . GLN A 1 123 ? 1.354 14.796 -4.434 1.00 97.62 123 GLN A N 1
ATOM 952 C CA . GLN A 1 123 ? 0.952 14.812 -5.841 1.00 97.62 123 GLN A CA 1
ATOM 953 C C . GLN A 1 123 ? -0.057 13.710 -6.176 1.00 97.62 123 GLN A C 1
ATOM 955 O O . GLN A 1 123 ? -0.942 13.924 -7.003 1.00 97.62 123 GLN A O 1
ATOM 960 N N . ASN A 1 124 ? 0.063 12.548 -5.534 1.00 97.56 124 ASN A N 1
ATOM 961 C CA . ASN A 1 124 ? -0.658 11.343 -5.936 1.00 97.56 124 ASN A CA 1
ATOM 962 C C . ASN A 1 124 ? -1.869 11.016 -5.051 1.00 97.56 124 ASN A C 1
ATOM 964 O O . ASN A 1 124 ? -2.869 10.492 -5.545 1.00 97.56 124 ASN A O 1
ATOM 968 N N . LEU A 1 125 ? -1.827 11.352 -3.759 1.00 97.69 125 LEU A N 1
ATOM 969 C CA . LEU A 1 125 ? -2.905 11.017 -2.829 1.00 97.69 125 LEU A CA 1
ATOM 970 C C . LEU A 1 125 ? -4.154 11.908 -2.868 1.00 97.69 125 LEU A C 1
ATOM 972 O O . LEU A 1 125 ? -5.202 11.372 -2.515 1.00 97.69 125 LEU A O 1
ATOM 976 N N . PRO A 1 126 ? -4.147 13.195 -3.284 1.00 98.19 126 PRO A N 1
ATOM 977 C CA . PRO A 1 126 ? -5.352 14.027 -3.185 1.00 98.19 126 PRO A CA 1
ATOM 978 C C . PRO A 1 126 ? -6.592 13.413 -3.849 1.00 98.19 126 PRO A C 1
ATOM 980 O O . PRO A 1 126 ? -7.640 13.317 -3.219 1.00 98.19 126 PRO A O 1
ATOM 983 N N . SER A 1 127 ? -6.456 12.894 -5.076 1.00 97.81 127 SER A N 1
ATOM 984 C CA . SER A 1 127 ? -7.577 12.254 -5.786 1.00 97.81 127 SER A CA 1
ATOM 985 C C . SER A 1 127 ? -8.064 10.961 -5.120 1.00 97.81 127 SER A C 1
ATOM 987 O O . SER A 1 127 ? -9.260 10.671 -5.133 1.00 97.81 127 SER A O 1
ATOM 989 N N . LEU A 1 128 ? -7.153 10.198 -4.506 1.00 98.38 128 LEU A N 1
ATOM 990 C CA . LEU A 1 128 ? -7.492 9.001 -3.741 1.00 98.38 128 LEU A CA 1
ATOM 991 C C . LEU A 1 128 ? -8.205 9.372 -2.437 1.00 98.38 128 LEU A C 1
ATOM 993 O O . LEU A 1 128 ? -9.196 8.741 -2.091 1.00 98.38 128 LEU A O 1
ATOM 997 N N . ILE A 1 129 ? -7.738 10.403 -1.730 1.00 98.38 129 ILE A N 1
ATOM 998 C CA . ILE A 1 129 ? -8.367 10.894 -0.500 1.00 98.38 129 ILE A CA 1
ATOM 999 C C . ILE A 1 129 ? -9.791 11.377 -0.795 1.00 98.38 129 ILE A C 1
ATOM 1001 O O . ILE A 1 129 ? -10.712 10.962 -0.096 1.00 98.38 129 ILE A O 1
ATOM 1005 N N . ASP A 1 130 ? -9.991 12.171 -1.851 1.00 98.44 130 ASP A N 1
ATOM 1006 C CA . ASP A 1 130 ? -11.323 12.629 -2.271 1.00 98.44 130 ASP A CA 1
ATOM 1007 C C . ASP A 1 130 ? -12.256 11.448 -2.580 1.00 98.44 130 ASP A C 1
ATOM 1009 O O . ASP A 1 130 ? -13.407 11.422 -2.134 1.00 98.44 130 ASP A O 1
ATOM 1013 N N . TYR A 1 131 ? -11.746 10.437 -3.292 1.00 98.50 131 TYR A N 1
ATOM 1014 C CA . TYR A 1 131 ? -12.486 9.211 -3.577 1.00 98.50 131 TYR A CA 1
ATOM 1015 C C . TYR A 1 131 ? -12.869 8.471 -2.289 1.00 98.50 131 TYR A C 1
ATOM 1017 O O . TYR A 1 131 ? -14.037 8.161 -2.070 1.00 98.50 131 TYR A O 1
ATOM 1025 N N . LEU A 1 132 ? -11.914 8.221 -1.393 1.00 98.25 132 LEU A N 1
ATOM 1026 C CA . LEU A 1 132 ? -1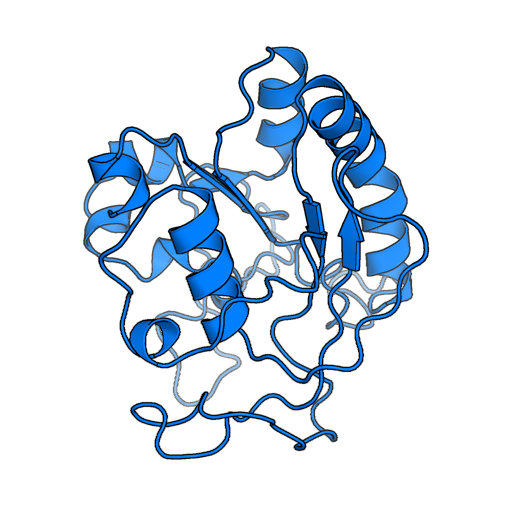2.184 7.520 -0.139 1.00 98.25 132 LEU A CA 1
ATOM 1027 C C . LEU A 1 132 ? -13.159 8.305 0.746 1.00 98.25 132 LEU A C 1
ATOM 1029 O O . LEU A 1 132 ? -14.021 7.698 1.369 1.00 98.25 132 LEU A O 1
ATOM 1033 N N . TRP A 1 133 ? -13.111 9.637 0.751 1.00 97.75 133 TRP A N 1
ATOM 1034 C CA . TRP A 1 133 ? -14.079 10.460 1.480 1.00 97.75 133 TRP A CA 1
ATOM 1035 C C . TRP A 1 133 ? -15.502 10.307 0.945 1.00 97.75 133 TRP A C 1
ATOM 1037 O O . TRP A 1 133 ? -16.440 10.197 1.732 1.00 97.75 133 TRP A O 1
ATOM 1047 N N . ALA A 1 134 ? -15.668 10.262 -0.377 1.00 98.06 134 ALA A N 1
ATOM 1048 C CA . ALA A 1 134 ? -16.970 10.043 -1.005 1.00 98.06 134 ALA A CA 1
ATOM 1049 C C . ALA A 1 134 ? -17.514 8.617 -0.785 1.00 98.06 134 ALA A C 1
ATOM 1051 O O . ALA A 1 134 ? -18.722 8.398 -0.877 1.00 98.06 134 ALA A O 1
ATOM 1052 N N . HIS A 1 135 ? -16.632 7.661 -0.487 1.00 97.75 135 HIS A N 1
ATOM 1053 C CA . HIS A 1 135 ? -16.946 6.237 -0.367 1.00 97.75 135 HIS A CA 1
ATOM 1054 C C . HIS A 1 135 ? -16.781 5.669 1.049 1.00 97.75 135 HIS A C 1
ATOM 1056 O O . HIS A 1 135 ? -16.825 4.450 1.203 1.00 97.75 135 HIS A O 1
ATOM 1062 N N . HIS A 1 136 ? -16.613 6.517 2.072 1.00 96.94 136 HIS A N 1
ATOM 1063 C CA . HIS A 1 136 ? -16.390 6.079 3.459 1.00 96.94 136 HIS A CA 1
ATOM 1064 C C . HIS A 1 136 ? -15.206 5.098 3.606 1.00 96.94 136 HIS A C 1
ATOM 1066 O O . HIS A 1 136 ? -15.236 4.131 4.361 1.00 96.94 136 HIS A O 1
ATOM 1072 N N . GLY A 1 137 ? -14.152 5.328 2.822 1.00 97.38 137 GLY A N 1
ATOM 1073 C CA . GLY A 1 137 ? -12.957 4.497 2.772 1.00 97.38 137 GLY A CA 1
ATOM 1074 C C . GLY A 1 137 ? -11.929 4.831 3.856 1.00 97.38 137 GLY A C 1
ATOM 1075 O O . GLY A 1 137 ? -11.972 5.883 4.499 1.00 97.38 137 GLY A O 1
ATOM 1076 N N . LEU A 1 138 ? -10.967 3.924 4.025 1.00 97.75 138 LEU A N 1
ATOM 1077 C CA . LEU A 1 138 ? -9.831 4.058 4.933 1.00 97.75 138 LEU A CA 1
ATOM 1078 C C . LEU A 1 138 ? -8.529 4.052 4.129 1.00 97.75 138 LEU A C 1
ATOM 1080 O O . LEU A 1 138 ? -8.264 3.112 3.383 1.00 97.75 138 LEU A O 1
ATOM 1084 N N . LEU A 1 139 ? -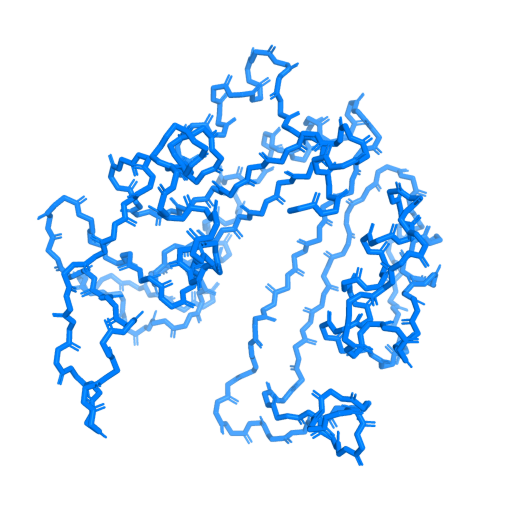7.705 5.080 4.320 1.00 98.31 139 LEU A N 1
ATOM 1085 C CA . LEU A 1 139 ? -6.322 5.119 3.857 1.00 98.31 139 LEU A CA 1
ATOM 1086 C C . LEU A 1 139 ? -5.389 4.918 5.047 1.00 98.31 139 LEU A C 1
ATOM 1088 O O . LEU A 1 139 ? -5.472 5.644 6.039 1.00 98.31 139 LEU A O 1
ATOM 1092 N N . LEU A 1 140 ? -4.490 3.947 4.921 1.00 98.38 140 LEU A N 1
ATOM 1093 C CA . LEU A 1 140 ? -3.412 3.682 5.864 1.00 98.38 140 LEU A CA 1
ATOM 1094 C C . LEU A 1 140 ? -2.083 3.929 5.148 1.00 98.38 140 LEU A C 1
ATOM 1096 O O . LEU A 1 140 ? -1.853 3.364 4.083 1.00 98.38 140 LEU A O 1
ATOM 1100 N N . ILE A 1 141 ? -1.229 4.772 5.723 1.00 98.12 141 ILE A N 1
ATOM 1101 C CA . ILE A 1 141 ? 0.118 5.068 5.216 1.00 98.12 141 ILE A CA 1
ATOM 1102 C C . ILE A 1 141 ? 1.113 4.636 6.286 1.00 98.12 141 ILE A C 1
ATOM 1104 O O . ILE A 1 141 ? 0.996 5.058 7.436 1.00 98.12 141 ILE A O 1
ATOM 1108 N N . THR A 1 142 ? 2.069 3.788 5.928 1.00 96.75 142 THR A N 1
ATOM 1109 C CA . THR A 1 142 ? 3.085 3.248 6.839 1.00 96.75 142 THR A CA 1
ATOM 1110 C C . THR A 1 142 ? 4.361 2.916 6.060 1.00 96.75 142 THR A C 1
ATOM 1112 O O . THR A 1 142 ? 4.387 3.089 4.843 1.00 96.75 142 THR A O 1
ATOM 1115 N N . SER A 1 143 ? 5.392 2.458 6.762 1.00 95.31 143 SER A N 1
ATOM 1116 C CA . SER A 1 143 ? 6.654 1.966 6.197 1.00 95.31 143 SER A CA 1
ATOM 1117 C C . SER A 1 143 ? 6.817 0.497 6.573 1.00 95.31 143 SER A C 1
ATOM 1119 O O . SER A 1 143 ? 6.273 0.077 7.593 1.00 95.31 143 SER A O 1
ATOM 1121 N N . ASP A 1 144 ? 7.530 -0.270 5.762 1.00 92.38 144 ASP A N 1
ATOM 1122 C CA . ASP A 1 144 ? 7.873 -1.675 6.000 1.00 92.38 144 ASP A CA 1
ATOM 1123 C C . ASP A 1 144 ? 8.979 -1.854 7.050 1.00 92.38 144 ASP A C 1
ATOM 1125 O O . ASP A 1 144 ? 8.927 -2.799 7.845 1.00 92.38 144 ASP A O 1
ATOM 1129 N N . GLU A 1 145 ? 9.901 -0.895 7.145 1.00 90.75 145 GLU A N 1
ATOM 1130 C CA . GLU A 1 145 ? 10.902 -0.838 8.208 1.00 90.75 145 GLU A CA 1
ATOM 1131 C C . GLU A 1 145 ? 11.280 0.588 8.622 1.00 90.75 145 GLU A C 1
ATOM 1133 O O . GLU A 1 145 ? 10.993 1.588 7.963 1.00 90.75 145 GLU A O 1
ATOM 1138 N N . SER A 1 146 ? 11.950 0.686 9.767 1.00 90.69 146 SER A N 1
ATOM 1139 C CA . SER A 1 146 ? 12.718 1.864 10.145 1.00 90.69 146 SER A CA 1
ATOM 1140 C C . SER A 1 146 ? 14.112 1.842 9.513 1.00 90.69 146 SER A C 1
ATOM 1142 O O . SER A 1 146 ? 14.612 0.801 9.091 1.00 90.69 146 SER A O 1
ATOM 1144 N N . GLY A 1 147 ? 14.825 2.968 9.592 1.00 86.69 147 GLY A N 1
ATOM 1145 C CA . GLY A 1 147 ? 16.247 3.010 9.247 1.00 86.69 147 GLY A CA 1
ATOM 1146 C C . GLY A 1 147 ? 17.084 1.982 10.026 1.00 86.69 147 GLY A C 1
ATOM 1147 O O . GLY A 1 147 ? 16.788 1.648 11.172 1.00 86.69 147 GLY A O 1
ATOM 1148 N N . SER A 1 148 ? 18.179 1.522 9.415 1.00 82.69 148 SER A N 1
ATOM 1149 C CA . SER A 1 148 ? 18.997 0.383 9.874 1.00 82.69 148 SER A CA 1
ATOM 1150 C C . SER A 1 148 ? 19.605 0.493 11.281 1.00 82.69 148 SER A C 1
ATOM 1152 O O . SER A 1 148 ? 20.078 -0.505 11.827 1.00 82.69 148 SER A O 1
ATOM 1154 N N . SER A 1 149 ? 19.622 1.685 11.880 1.00 85.19 149 SER A N 1
ATOM 1155 C CA . SER A 1 149 ? 20.104 1.912 13.246 1.00 85.19 149 SER A CA 1
ATOM 1156 C C . SER A 1 149 ? 19.046 1.670 14.324 1.00 85.19 149 SER A C 1
ATOM 1158 O O . SER A 1 149 ? 19.411 1.505 15.491 1.00 85.19 149 SER A O 1
ATOM 1160 N N . ASP A 1 150 ? 17.761 1.640 13.966 1.00 86.56 150 ASP A N 1
ATOM 1161 C CA . ASP A 1 150 ? 16.680 1.342 14.895 1.00 86.56 150 ASP A CA 1
ATOM 1162 C C . ASP A 1 150 ? 16.342 -0.153 14.852 1.00 86.56 150 ASP A C 1
ATOM 1164 O O . ASP A 1 150 ? 15.777 -0.687 13.903 1.00 86.56 150 ASP A O 1
ATOM 1168 N N . LEU A 1 151 ? 16.728 -0.848 15.920 1.00 79.50 151 LEU A N 1
ATOM 1169 C CA . LEU A 1 151 ? 16.460 -2.272 16.112 1.00 79.50 151 LEU A CA 1
ATOM 1170 C C . LEU A 1 151 ? 15.305 -2.506 17.095 1.00 79.50 151 LEU A C 1
ATOM 1172 O O . LEU A 1 151 ? 15.065 -3.643 17.507 1.00 79.50 151 LEU A O 1
ATOM 1176 N N . ALA A 1 152 ? 14.616 -1.444 17.526 1.00 77.75 152 ALA A N 1
ATOM 1177 C CA . ALA A 1 152 ? 13.552 -1.525 18.511 1.00 77.75 152 ALA A CA 1
ATOM 1178 C C . ALA A 1 152 ? 12.274 -2.095 17.885 1.00 77.75 152 ALA A C 1
ATOM 1180 O O . ALA A 1 152 ? 11.415 -1.371 17.394 1.00 77.75 152 ALA A O 1
ATOM 1181 N N . GLY A 1 153 ? 12.122 -3.414 17.934 1.00 74.75 153 GLY A N 1
ATOM 1182 C CA . GLY A 1 153 ? 10.840 -4.057 17.671 1.00 74.75 153 GLY A CA 1
ATOM 1183 C C . GLY A 1 153 ? 9.888 -3.943 18.862 1.00 74.75 153 GLY A C 1
ATOM 1184 O O . GLY A 1 153 ? 10.308 -3.882 20.021 1.00 74.75 153 GLY A O 1
ATOM 1185 N N . CYS A 1 154 ? 8.587 -3.975 18.588 1.00 76.44 154 CYS A N 1
ATOM 1186 C CA . CYS A 1 154 ? 7.587 -4.314 19.595 1.00 76.44 154 CYS A CA 1
ATOM 1187 C C . CYS A 1 154 ? 7.037 -5.718 19.348 1.00 76.44 154 CYS A C 1
ATOM 1189 O O . CYS A 1 154 ? 7.305 -6.344 18.318 1.00 76.44 154 CYS A O 1
ATOM 1191 N N . CYS A 1 155 ? 6.171 -6.137 20.273 1.00 77.94 155 CYS A N 1
ATOM 1192 C CA . CYS A 1 155 ? 5.140 -7.121 19.976 1.00 77.94 155 CYS A CA 1
ATOM 1193 C C . CYS A 1 155 ? 5.709 -8.506 19.607 1.00 77.94 155 CYS A C 1
ATOM 1195 O O . CYS A 1 155 ? 6.886 -8.794 19.819 1.00 77.94 155 CYS A O 1
ATOM 1197 N N . SER A 1 156 ? 4.855 -9.402 19.125 1.00 67.38 156 SER A N 1
ATOM 1198 C CA . SER A 1 156 ? 5.199 -10.782 18.771 1.00 67.38 156 SER A CA 1
ATOM 1199 C C . SER A 1 156 ? 5.208 -10.963 17.251 1.00 67.38 156 SER A C 1
ATOM 1201 O O . SER A 1 156 ? 4.468 -11.780 16.708 1.00 67.38 156 SER A O 1
ATOM 1203 N N . GLY A 1 157 ? 6.037 -10.178 16.561 1.00 64.38 157 GLY A N 1
ATOM 1204 C CA . GLY A 1 157 ? 6.182 -10.233 15.101 1.00 64.38 157 GLY A CA 1
ATOM 1205 C C . GLY A 1 157 ? 7.217 -11.249 14.598 1.00 64.38 157 GLY A C 1
ATOM 1206 O O . GLY A 1 157 ? 7.208 -11.598 13.421 1.00 64.38 157 GLY A O 1
ATOM 1207 N N . GLY A 1 158 ? 8.104 -11.733 15.474 1.00 68.12 158 GLY A N 1
ATOM 1208 C CA . GLY A 1 158 ? 9.168 -12.678 15.137 1.00 68.12 158 GLY A CA 1
ATOM 1209 C C . GLY A 1 158 ? 8.668 -14.109 14.908 1.00 68.12 158 GLY A C 1
ATOM 1210 O O . GLY A 1 158 ? 7.471 -14.367 14.770 1.00 68.12 158 GLY A O 1
ATOM 1211 N N . LEU A 1 159 ? 9.593 -15.073 14.868 1.00 69.81 159 LEU A N 1
ATOM 1212 C CA . LEU A 1 159 ? 9.299 -16.477 14.545 1.00 69.81 159 LEU A CA 1
ATOM 1213 C C . LEU A 1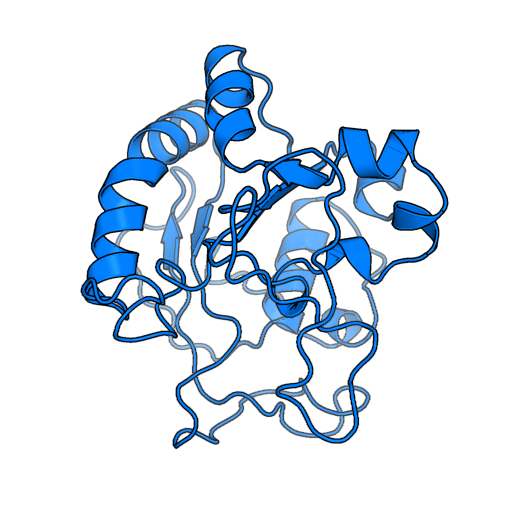 159 ? 8.100 -17.023 15.347 1.00 69.81 159 LEU A C 1
ATOM 1215 O O . LEU A 1 159 ? 8.157 -17.097 16.575 1.00 69.81 159 LEU A O 1
ATOM 1219 N N . LEU A 1 160 ? 7.028 -17.413 14.639 1.00 69.25 160 LEU A N 1
ATOM 1220 C CA . LEU A 1 160 ? 5.763 -17.932 15.196 1.00 69.25 160 LEU A CA 1
ATOM 1221 C C . LEU A 1 160 ? 5.084 -17.001 16.224 1.00 69.25 160 LEU A C 1
ATOM 1223 O O . LEU A 1 160 ? 4.307 -17.456 17.066 1.00 69.25 160 LEU A O 1
ATOM 1227 N N . GLY A 1 161 ? 5.432 -15.717 16.224 1.00 68.56 161 GLY A N 1
ATOM 1228 C CA . GLY A 1 161 ? 5.036 -14.759 17.246 1.00 68.56 161 GLY A CA 1
ATOM 1229 C C . GLY A 1 161 ? 5.539 -15.110 18.647 1.00 68.56 161 GLY A C 1
ATOM 1230 O O . GLY A 1 161 ? 4.887 -14.810 19.642 1.00 68.56 161 GLY A O 1
ATOM 1231 N N . LEU A 1 162 ? 6.680 -15.794 18.741 1.00 71.31 162 LEU A N 1
ATOM 1232 C CA . LEU A 1 162 ? 7.328 -16.130 20.013 1.00 71.31 162 LEU A CA 1
ATOM 1233 C C . LEU A 1 162 ? 8.502 -15.203 20.343 1.00 71.31 162 LEU A C 1
ATOM 1235 O O . LEU A 1 162 ? 9.003 -15.226 21.464 1.00 71.31 162 LEU A O 1
ATOM 1239 N N . LEU A 1 163 ? 8.947 -14.406 19.373 1.00 71.75 163 LEU A N 1
ATOM 1240 C CA . LEU A 1 163 ? 10.054 -13.466 19.505 1.00 71.75 163 LEU A CA 1
ATOM 1241 C C . LEU A 1 163 ? 9.602 -12.065 19.075 1.00 71.75 163 LEU A C 1
ATOM 1243 O O . LEU A 1 163 ? 8.663 -11.955 18.277 1.00 71.75 163 LEU A O 1
ATOM 1247 N N . PRO A 1 164 ? 10.271 -11.002 19.556 1.00 70.62 164 PRO A N 1
ATOM 1248 C CA . PRO A 1 164 ? 10.106 -9.670 18.994 1.00 70.62 164 PRO A CA 1
ATOM 1249 C C . PRO A 1 164 ? 10.349 -9.667 17.484 1.00 70.62 164 PRO A C 1
ATOM 1251 O O . PRO A 1 164 ? 11.194 -10.414 16.982 1.00 70.62 164 PRO A O 1
ATOM 1254 N N . GLY A 1 165 ? 9.590 -8.840 16.766 1.00 71.12 165 GLY A N 1
ATOM 1255 C CA . GLY A 1 165 ? 9.889 -8.549 15.367 1.00 71.12 165 GLY A CA 1
ATOM 1256 C C . GLY A 1 165 ? 11.204 -7.778 15.237 1.00 71.12 165 GLY A C 1
ATOM 1257 O O . GLY A 1 165 ? 11.609 -7.066 16.155 1.00 71.12 165 GLY A O 1
ATOM 1258 N N . PHE A 1 166 ? 11.854 -7.919 14.088 1.00 75.50 166 PHE A N 1
ATOM 1259 C CA . PHE A 1 166 ? 12.950 -7.050 13.658 1.00 75.50 166 PHE A CA 1
ATOM 1260 C C . PHE A 1 166 ? 12.399 -6.065 12.615 1.00 75.50 166 PHE A C 1
ATOM 1262 O O . PHE A 1 166 ? 11.375 -6.362 12.004 1.00 75.50 166 PHE A O 1
ATOM 1269 N N . GLY A 1 167 ? 13.045 -4.910 12.436 1.00 81.12 167 GLY A N 1
ATOM 1270 C CA . GLY A 1 167 ? 12.574 -3.844 11.529 1.00 81.12 167 GLY A CA 1
ATOM 1271 C C . GLY A 1 167 ? 12.335 -2.488 12.203 1.00 81.12 167 GLY A C 1
ATOM 1272 O O . GLY A 1 167 ? 11.972 -1.539 11.524 1.00 81.12 167 GLY A O 1
ATOM 1273 N N . GLY A 1 168 ? 12.553 -2.404 13.521 1.00 89.00 168 GLY A N 1
ATOM 1274 C CA . GLY A 1 168 ? 12.489 -1.170 14.310 1.00 89.00 168 GLY A CA 1
ATOM 1275 C C . GLY A 1 168 ? 11.105 -0.521 14.367 1.00 89.00 168 GLY A C 1
ATOM 1276 O O . GLY A 1 168 ? 10.081 -1.190 14.191 1.00 89.00 168 GLY A O 1
ATOM 1277 N N . ARG A 1 169 ? 11.050 0.774 14.703 1.00 90.50 169 ARG A N 1
ATOM 1278 C CA . ARG A 1 169 ? 9.790 1.485 14.936 1.00 90.50 169 ARG A CA 1
ATOM 1279 C C . ARG A 1 169 ? 9.382 2.327 13.729 1.00 90.50 169 ARG A C 1
ATOM 1281 O O . ARG A 1 169 ? 9.960 3.378 13.466 1.00 90.50 169 ARG A O 1
ATOM 1288 N N . VAL A 1 170 ? 8.283 1.930 13.092 1.00 92.62 170 VAL A N 1
ATOM 1289 C CA . VAL A 1 170 ? 7.629 2.686 12.013 1.00 92.62 170 VAL A CA 1
ATOM 1290 C C . VAL A 1 170 ? 6.396 3.451 12.499 1.00 92.62 170 VAL A C 1
ATOM 1292 O O . VAL A 1 170 ? 5.830 3.170 13.560 1.00 92.62 170 VAL A O 1
ATOM 1295 N N . GLY A 1 171 ? 5.990 4.459 11.726 1.00 92.56 171 GLY A N 1
ATOM 1296 C CA . GLY A 1 171 ? 4.744 5.196 11.931 1.00 92.56 171 GLY A CA 1
ATOM 1297 C C . GLY A 1 171 ? 3.591 4.624 11.106 1.00 92.56 171 GLY A C 1
ATOM 1298 O O . GLY A 1 171 ? 3.805 3.968 10.089 1.00 92.56 171 GLY A O 1
ATOM 1299 N N . LEU A 1 172 ? 2.359 4.918 11.522 1.00 96.56 172 LEU A N 1
ATOM 1300 C CA . LEU A 1 172 ? 1.157 4.676 10.729 1.00 96.56 172 LEU A CA 1
ATOM 1301 C C . LEU A 1 172 ? 0.247 5.904 10.808 1.00 96.56 172 LEU A C 1
ATOM 1303 O O . LEU A 1 172 ? -0.106 6.356 11.898 1.00 96.56 172 LEU A O 1
ATOM 1307 N N . LEU A 1 173 ? -0.134 6.433 9.648 1.00 97.31 173 LEU A N 1
ATOM 1308 C CA . LEU A 1 173 ? -1.137 7.480 9.503 1.00 97.31 173 LEU A CA 1
ATOM 1309 C C . LEU A 1 173 ? -2.422 6.859 8.956 1.00 97.31 173 LEU A C 1
ATOM 1311 O O . LEU A 1 173 ? -2.414 6.250 7.889 1.00 97.31 173 LEU A O 1
ATOM 1315 N N . ALA A 1 174 ? -3.523 7.038 9.683 1.00 97.94 174 ALA A N 1
ATOM 1316 C CA . ALA A 1 174 ? -4.854 6.633 9.254 1.00 97.94 174 ALA A CA 1
ATOM 1317 C C . ALA A 1 174 ? -5.682 7.862 8.867 1.00 97.94 174 ALA A C 1
ATOM 1319 O O . ALA A 1 174 ? -5.737 8.847 9.606 1.00 97.94 174 ALA A O 1
ATOM 1320 N N . LEU A 1 175 ? -6.336 7.793 7.710 1.00 97.75 175 LEU A N 1
ATOM 1321 C CA . LEU A 1 175 ? -7.200 8.836 7.170 1.00 97.75 175 LEU A CA 1
ATOM 1322 C C . LEU A 1 175 ? -8.525 8.201 6.739 1.00 97.75 175 LEU A C 1
ATOM 1324 O O . LEU A 1 175 ? -8.550 7.316 5.888 1.00 97.75 175 LEU A O 1
ATOM 1328 N N . SER A 1 176 ? -9.630 8.659 7.320 1.00 97.25 176 SER A N 1
ATOM 1329 C CA . SER A 1 176 ? -10.986 8.270 6.926 1.00 97.25 176 SER A CA 1
ATOM 1330 C C . SER A 1 176 ? -11.985 9.347 7.373 1.00 97.25 176 SER A C 1
ATOM 1332 O O . SER A 1 176 ? -11.713 10.040 8.363 1.00 97.25 176 SER A O 1
ATOM 1334 N N . PRO A 1 177 ? -13.136 9.516 6.692 1.00 96.06 177 PRO A N 1
ATOM 1335 C CA . PRO A 1 177 ? -14.233 10.324 7.221 1.00 96.06 177 PRO A CA 1
ATOM 1336 C C . PRO A 1 177 ? -14.850 9.743 8.507 1.00 96.06 177 PRO A C 1
ATOM 1338 O O . PRO A 1 177 ? -15.459 10.503 9.258 1.00 96.06 177 PRO A O 1
ATOM 1341 N N . ASP A 1 178 ? -14.654 8.448 8.783 1.00 95.50 178 ASP A N 1
ATOM 1342 C CA . ASP A 1 178 ? -15.372 7.718 9.838 1.00 95.50 178 ASP A CA 1
ATOM 1343 C C . ASP A 1 178 ? -14.538 7.456 11.110 1.00 95.50 178 ASP A C 1
ATOM 1345 O O . ASP A 1 178 ? -15.023 6.816 12.041 1.00 95.50 178 ASP A O 1
ATOM 1349 N N . ILE A 1 179 ? -13.301 7.967 11.185 1.00 95.00 179 ILE A N 1
ATOM 1350 C CA . ILE A 1 179 ? -12.428 7.849 12.371 1.00 95.00 179 ILE A CA 1
ATOM 1351 C C . ILE A 1 179 ? -12.273 9.188 13.104 1.00 95.00 179 ILE A C 1
ATOM 1353 O O . ILE A 1 179 ? -12.441 10.270 12.529 1.00 95.00 179 ILE A O 1
ATOM 1357 N N . THR A 1 180 ? -11.891 9.145 14.383 1.00 93.75 180 THR A N 1
ATOM 1358 C CA . THR A 1 180 ? -11.683 10.353 15.187 1.00 93.75 180 THR A CA 1
ATOM 1359 C C . THR A 1 180 ? -10.481 11.161 14.684 1.00 93.75 180 THR A C 1
ATOM 1361 O O . THR A 1 180 ? -9.328 10.729 14.727 1.00 93.75 180 THR A O 1
ATOM 1364 N N . ARG A 1 181 ? -10.741 12.403 14.260 1.00 93.94 181 ARG A N 1
ATOM 1365 C CA . ARG A 1 181 ? -9.722 13.332 13.747 1.00 93.94 181 ARG A CA 1
ATOM 1366 C C . ARG A 1 181 ? -8.711 13.766 14.811 1.00 93.94 181 ARG A C 1
ATOM 1368 O O . ARG A 1 181 ? -9.069 14.021 15.957 1.00 93.94 181 ARG A O 1
ATOM 1375 N N . GLY A 1 182 ? -7.458 13.959 14.388 1.00 93.88 182 GLY A N 1
ATOM 1376 C CA . GLY A 1 182 ? -6.403 14.574 15.206 1.00 93.88 182 GLY A CA 1
ATOM 1377 C C . GLY A 1 182 ? -5.955 13.732 16.402 1.00 93.88 182 GLY A C 1
ATOM 1378 O O . GLY A 1 182 ? -5.362 14.261 17.340 1.00 93.88 182 GLY A O 1
ATOM 1379 N N . ARG A 1 183 ? -6.264 12.433 16.393 1.00 94.69 183 ARG A N 1
ATOM 1380 C CA . ARG A 1 183 ? -5.940 11.520 17.480 1.00 94.69 183 ARG A CA 1
ATOM 1381 C C . ARG A 1 183 ? -4.563 10.892 17.281 1.00 94.69 183 ARG A C 1
ATOM 1383 O O . ARG A 1 183 ? -4.263 10.366 16.217 1.00 94.69 183 ARG A O 1
ATOM 1390 N N . THR A 1 184 ? -3.777 10.865 18.353 1.00 96.00 184 THR A N 1
ATOM 1391 C CA . THR A 1 184 ? -2.535 10.087 18.429 1.00 96.00 184 THR A CA 1
ATOM 1392 C C . THR A 1 184 ? -2.787 8.809 19.217 1.00 96.00 184 THR A C 1
ATOM 1394 O O . THR A 1 184 ? -3.237 8.861 20.364 1.00 96.00 184 THR A O 1
ATOM 1397 N N . VAL A 1 185 ? -2.486 7.662 18.613 1.00 95.19 185 VAL A N 1
ATOM 1398 C CA . VAL A 1 185 ? -2.513 6.355 19.277 1.00 95.19 185 VAL A CA 1
ATOM 1399 C C . VAL A 1 185 ? -1.101 6.020 19.751 1.00 95.19 185 VAL A C 1
ATOM 1401 O O . VAL A 1 185 ? -0.150 6.079 18.978 1.00 95.19 185 VAL A O 1
ATOM 1404 N N . THR A 1 186 ? -0.956 5.713 21.040 1.00 93.50 186 THR A N 1
ATOM 1405 C CA . THR A 1 186 ? 0.334 5.366 21.663 1.00 93.50 186 THR A CA 1
ATOM 1406 C C . THR A 1 186 ? 0.495 3.870 21.917 1.00 93.50 186 THR A C 1
ATOM 1408 O O . THR A 1 186 ? 1.561 3.443 22.357 1.00 93.50 186 THR A O 1
ATOM 1411 N N . THR A 1 187 ? -0.548 3.081 21.649 1.00 93.81 187 THR A N 1
ATOM 1412 C CA . THR A 1 187 ? -0.514 1.619 21.696 1.00 93.81 187 THR A CA 1
ATOM 1413 C C . THR A 1 187 ? 0.476 1.098 20.657 1.00 93.81 187 THR A C 1
ATOM 1415 O O . THR A 1 187 ? 0.434 1.508 19.498 1.00 93.81 187 THR A O 1
ATOM 1418 N N . SER A 1 188 ? 1.374 0.202 21.068 1.00 90.75 188 SER A N 1
ATOM 1419 C CA . SER A 1 188 ? 2.319 -0.432 20.148 1.00 90.75 188 SER A CA 1
ATOM 1420 C C . SER A 1 188 ? 1.634 -1.534 19.344 1.00 90.75 188 SER A C 1
ATOM 1422 O O . SER A 1 188 ? 0.982 -2.404 19.922 1.00 90.75 188 SER A O 1
ATOM 1424 N N . TYR A 1 189 ? 1.849 -1.515 18.032 1.00 92.25 189 TYR A N 1
ATOM 1425 C CA . TYR A 1 189 ? 1.363 -2.507 17.078 1.00 92.25 189 TYR A CA 1
ATOM 1426 C C . TYR A 1 189 ? 2.481 -2.921 16.121 1.00 92.25 189 TYR A C 1
ATOM 1428 O O . TYR A 1 189 ? 3.451 -2.189 15.937 1.00 92.25 189 TYR A O 1
ATOM 1436 N N . ASP A 1 190 ? 2.314 -4.086 15.504 1.00 91.00 190 ASP A N 1
ATOM 1437 C CA . ASP A 1 190 ? 3.162 -4.599 14.427 1.00 91.00 190 ASP A CA 1
ATOM 1438 C C . ASP A 1 190 ? 2.364 -4.757 13.116 1.00 91.00 190 ASP A C 1
ATOM 1440 O O . ASP A 1 190 ? 1.138 -4.611 13.087 1.00 91.00 190 ASP A O 1
ATOM 1444 N N . HIS A 1 191 ? 3.031 -5.098 12.009 1.00 92.50 191 HIS A N 1
ATOM 1445 C CA . HIS A 1 191 ? 2.338 -5.346 10.736 1.00 92.50 191 HIS A CA 1
ATOM 1446 C C . HIS A 1 191 ? 1.340 -6.514 10.797 1.00 92.50 191 HIS A C 1
ATOM 1448 O O . HIS A 1 191 ? 0.413 -6.577 9.991 1.00 92.50 191 HIS A O 1
ATOM 1454 N N . MET A 1 192 ? 1.468 -7.415 11.775 1.00 91.88 192 MET A N 1
ATOM 1455 C CA . MET A 1 192 ? 0.503 -8.499 11.984 1.00 91.88 192 MET A CA 1
ATOM 1456 C C . MET A 1 192 ? -0.797 -7.968 12.591 1.00 91.88 192 MET A C 1
ATOM 1458 O O . MET A 1 192 ? -1.878 -8.430 12.238 1.00 91.88 192 MET A O 1
ATOM 1462 N N . SER A 1 193 ? -0.702 -6.950 13.443 1.00 94.06 193 SER A N 1
ATOM 1463 C CA . SER A 1 193 ? -1.831 -6.186 13.977 1.00 94.06 193 SER A CA 1
ATOM 1464 C C . SER A 1 193 ? -2.542 -5.412 12.865 1.00 94.06 193 SER A C 1
ATOM 1466 O O . SER A 1 193 ? -3.774 -5.377 12.827 1.00 94.06 193 SER A O 1
ATOM 1468 N N . LEU A 1 194 ? -1.788 -4.863 11.905 1.00 95.56 194 LEU A N 1
ATOM 1469 C CA . LEU A 1 194 ? -2.345 -4.269 10.688 1.00 95.56 194 LEU A CA 1
ATOM 1470 C C . LEU A 1 194 ? -3.104 -5.309 9.847 1.00 95.56 194 LEU A C 1
ATOM 1472 O O . LEU A 1 194 ? -4.272 -5.083 9.536 1.00 95.56 194 LEU A O 1
ATOM 1476 N N . LEU A 1 195 ? -2.492 -6.460 9.537 1.00 95.69 195 LEU A N 1
ATOM 1477 C CA . LEU A 1 195 ? -3.157 -7.532 8.782 1.00 95.69 195 LEU A CA 1
ATOM 1478 C C . LEU A 1 195 ? -4.431 -8.007 9.488 1.00 95.69 195 LEU A C 1
ATOM 1480 O O . LEU A 1 195 ? -5.491 -8.052 8.868 1.00 95.69 195 LEU A O 1
ATOM 1484 N N . ARG A 1 196 ? -4.353 -8.239 10.802 1.00 95.94 196 ARG A N 1
ATOM 1485 C CA . ARG A 1 196 ? -5.506 -8.601 11.628 1.00 95.94 196 ARG A CA 1
ATOM 1486 C C . ARG A 1 196 ? -6.635 -7.570 11.527 1.00 95.94 196 ARG A C 1
ATOM 1488 O O . ARG A 1 196 ? -7.804 -7.927 11.429 1.00 95.94 196 ARG A O 1
ATOM 1495 N N . THR A 1 197 ? -6.289 -6.285 11.523 1.00 96.88 197 THR A N 1
ATOM 1496 C CA . THR A 1 197 ? -7.256 -5.184 11.392 1.00 96.88 197 THR A CA 1
ATOM 1497 C C . THR A 1 197 ? -7.925 -5.171 10.018 1.00 96.88 197 THR A C 1
ATOM 1499 O O . THR A 1 197 ? -9.129 -4.930 9.928 1.00 96.88 197 THR A O 1
ATOM 1502 N N . ILE A 1 198 ? -7.170 -5.448 8.952 1.00 97.25 198 ILE A N 1
ATOM 1503 C CA . ILE A 1 198 ? -7.695 -5.563 7.584 1.00 97.25 198 ILE A CA 1
ATOM 1504 C C . ILE A 1 198 ? -8.655 -6.756 7.485 1.00 97.25 198 ILE A C 1
ATOM 1506 O O . ILE A 1 198 ? -9.769 -6.599 6.990 1.00 97.25 198 ILE A O 1
ATOM 1510 N N . GLU A 1 199 ? -8.257 -7.925 7.995 1.00 97.56 199 GLU A N 1
ATOM 1511 C CA . GLU A 1 199 ? -9.096 -9.130 8.026 1.00 97.56 199 GLU A CA 1
ATOM 1512 C C . GLU A 1 199 ? -10.420 -8.863 8.766 1.00 97.56 199 GLU A C 1
ATOM 1514 O O . GLU A 1 199 ? -11.497 -9.094 8.208 1.00 97.56 199 GLU A O 1
ATOM 1519 N N . ASP A 1 200 ? -10.354 -8.287 9.972 1.00 97.00 200 ASP A N 1
ATOM 1520 C CA . ASP A 1 200 ? -11.536 -7.945 10.772 1.00 97.00 200 ASP A CA 1
ATOM 1521 C C . ASP A 1 200 ? -12.444 -6.927 10.052 1.00 97.00 200 ASP A C 1
ATOM 1523 O O . ASP A 1 200 ? -13.664 -7.107 10.017 1.00 97.00 200 ASP A O 1
ATOM 1527 N N . SER A 1 201 ? -11.867 -5.903 9.407 1.00 95.50 201 SER A N 1
ATOM 1528 C CA . SER A 1 201 ? -12.619 -4.871 8.662 1.00 95.50 201 SER A CA 1
ATOM 1529 C C . SER A 1 201 ? -13.403 -5.443 7.476 1.00 95.50 201 SER A C 1
ATOM 1531 O O . SER A 1 201 ? -14.441 -4.909 7.090 1.00 95.50 201 SER A O 1
ATOM 1533 N N . PHE A 1 202 ? -12.932 -6.557 6.920 1.00 96.88 202 PHE A N 1
ATOM 1534 C CA . PHE A 1 202 ? -13.570 -7.271 5.819 1.00 96.88 202 PHE A CA 1
ATOM 1535 C C . PHE A 1 202 ? -14.427 -8.468 6.266 1.00 96.88 202 PHE A C 1
ATOM 1537 O O . PHE A 1 202 ? -14.950 -9.211 5.430 1.00 96.88 202 PHE A O 1
ATOM 1544 N N . GLY A 1 203 ? -14.591 -8.682 7.576 1.00 96.44 203 GLY A N 1
ATOM 1545 C CA . GLY A 1 203 ? -15.345 -9.817 8.111 1.00 96.44 203 GLY A CA 1
ATOM 1546 C C . GLY A 1 203 ? -14.701 -11.175 7.799 1.00 96.44 203 GLY A C 1
ATOM 1547 O O . GLY A 1 203 ? -15.401 -12.188 7.646 1.00 96.44 203 GLY A O 1
ATOM 1548 N N . ILE A 1 204 ? -13.375 -11.202 7.653 1.00 97.50 204 ILE A N 1
ATOM 1549 C CA . ILE A 1 204 ? -12.564 -12.415 7.563 1.00 97.50 204 ILE A CA 1
ATOM 1550 C C . ILE A 1 204 ? -12.238 -12.852 8.993 1.00 97.50 204 ILE A C 1
ATOM 1552 O O . ILE A 1 204 ? -11.655 -12.104 9.765 1.00 97.50 204 ILE A O 1
ATOM 1556 N N . THR A 1 205 ? -12.649 -14.067 9.356 1.00 95.19 205 THR A N 1
ATOM 1557 C CA . THR A 1 205 ? -12.479 -14.621 10.714 1.00 95.19 205 THR A CA 1
ATOM 1558 C C . THR A 1 205 ? -11.438 -15.737 10.781 1.00 95.19 205 THR A C 1
ATOM 1560 O O . THR A 1 205 ? -11.164 -16.271 11.852 1.00 95.19 205 THR A O 1
ATOM 1563 N N . GLU A 1 206 ? -10.910 -16.146 9.629 1.00 95.25 206 GLU A N 1
ATOM 1564 C CA . GLU A 1 206 ? -9.750 -17.022 9.532 1.00 95.25 206 GLU A CA 1
ATOM 1565 C C . GLU A 1 206 ? -8.528 -16.117 9.410 1.00 95.25 206 GLU A C 1
ATOM 1567 O O . GLU A 1 206 ? -8.411 -15.397 8.429 1.00 95.25 206 GLU A O 1
ATOM 1572 N N . TYR A 1 207 ? -7.654 -16.107 10.409 1.00 94.56 207 TYR A N 1
ATOM 1573 C CA . TYR A 1 207 ? -6.535 -15.165 10.455 1.00 94.56 207 TYR A CA 1
ATOM 1574 C C . TYR A 1 207 ? -5.239 -15.837 10.016 1.00 94.56 207 TYR A C 1
ATOM 1576 O O . TYR A 1 207 ? -4.906 -16.927 10.495 1.00 94.56 207 TYR A O 1
ATOM 1584 N N . LEU A 1 208 ? -4.485 -15.186 9.133 1.00 91.75 208 LEU A N 1
ATOM 1585 C CA . LEU A 1 208 ? -3.243 -15.743 8.604 1.00 91.75 208 LEU A CA 1
ATOM 1586 C C . LEU A 1 208 ? -2.102 -15.683 9.630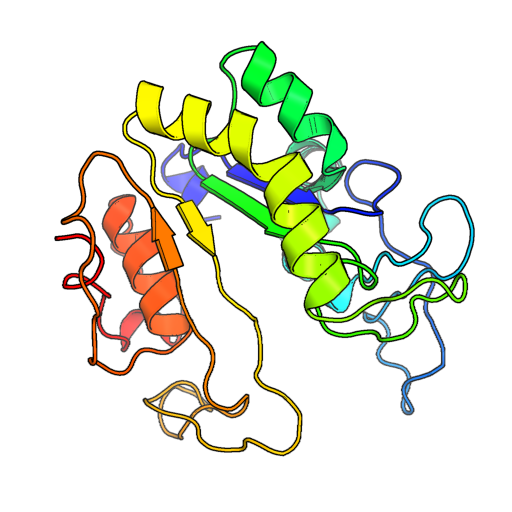 1.00 91.75 208 LEU A C 1
ATOM 1588 O O . LEU A 1 208 ? -1.704 -14.619 10.098 1.00 91.75 208 LEU A O 1
ATOM 1592 N N . ASN A 1 209 ? -1.497 -16.840 9.910 1.00 89.88 209 ASN A N 1
ATOM 1593 C CA . ASN A 1 209 ? -0.227 -16.972 10.635 1.00 89.88 209 ASN A CA 1
ATOM 1594 C C . ASN A 1 209 ? -0.159 -16.116 11.926 1.00 89.88 209 ASN A C 1
ATOM 1596 O O . ASN A 1 209 ? -0.945 -16.328 12.851 1.00 89.88 209 ASN A O 1
ATOM 1600 N N . ASN A 1 210 ? 0.758 -15.144 12.006 1.00 88.88 210 ASN A N 1
ATOM 1601 C CA . ASN A 1 210 ? 0.942 -14.311 13.195 1.00 88.88 210 ASN A CA 1
ATOM 1602 C C . ASN A 1 210 ? -0.225 -13.328 13.437 1.00 88.88 210 ASN A C 1
ATOM 1604 O O . ASN A 1 210 ? -0.435 -12.936 14.585 1.00 88.88 210 ASN A O 1
ATOM 1608 N N . ALA A 1 211 ? -1.042 -12.990 12.428 1.00 91.69 211 ALA A N 1
ATOM 1609 C CA . ALA A 1 211 ? -2.236 -12.153 12.613 1.00 91.69 211 ALA A CA 1
ATOM 1610 C C . ALA A 1 211 ? -3.285 -12.824 13.521 1.00 91.69 211 ALA A C 1
ATOM 1612 O O . ALA A 1 211 ? -4.010 -12.149 14.253 1.00 91.69 211 ALA A O 1
ATOM 1613 N N . ALA A 1 212 ? -3.302 -14.162 13.584 1.00 91.69 212 ALA A N 1
ATOM 1614 C CA . ALA A 1 212 ? -4.160 -14.914 14.502 1.00 91.69 212 ALA A CA 1
ATOM 1615 C C . ALA A 1 212 ? -3.845 -14.662 15.987 1.00 91.69 212 ALA A C 1
ATOM 1617 O O . ALA A 1 212 ? -4.689 -14.916 16.847 1.00 91.69 212 ALA A O 1
ATOM 1618 N N . ARG A 1 213 ? -2.632 -14.183 16.290 1.00 88.94 213 ARG A N 1
ATOM 1619 C CA . ARG A 1 213 ? -2.150 -13.884 17.648 1.00 88.94 213 ARG A CA 1
ATOM 1620 C C . ARG A 1 213 ? -1.994 -12.388 17.908 1.00 88.94 213 ARG A C 1
ATOM 1622 O O . ARG A 1 213 ? -1.763 -12.002 19.051 1.00 88.94 213 ARG A O 1
ATOM 1629 N N . ALA A 1 214 ? -2.086 -11.568 16.866 1.00 90.56 214 ALA A N 1
ATOM 1630 C CA . ALA A 1 214 ? -1.953 -10.128 16.966 1.00 90.56 214 ALA A CA 1
ATOM 1631 C C . ALA A 1 214 ? -3.237 -9.483 17.505 1.00 90.56 214 ALA A C 1
ATOM 1633 O O . ALA A 1 214 ? -4.336 -10.036 17.409 1.00 90.56 214 ALA A O 1
ATOM 1634 N N . THR A 1 215 ? -3.092 -8.281 18.056 1.00 92.56 215 THR A N 1
ATOM 1635 C CA . THR A 1 215 ? -4.226 -7.474 18.513 1.00 92.56 215 THR A CA 1
ATOM 1636 C C . THR A 1 215 ? -4.661 -6.555 17.378 1.00 92.56 215 THR A C 1
ATOM 1638 O O . THR A 1 215 ? -3.843 -5.807 16.857 1.00 92.56 215 THR A O 1
ATOM 1641 N N . ALA A 1 216 ? -5.943 -6.575 17.005 1.00 95.50 216 ALA A N 1
ATOM 1642 C CA . ALA A 1 216 ? -6.483 -5.615 16.043 1.00 95.50 216 ALA A CA 1
ATOM 1643 C C . ALA A 1 216 ? -6.339 -4.172 16.557 1.00 95.50 216 ALA A C 1
ATOM 1645 O O . ALA A 1 216 ? -6.594 -3.892 17.733 1.00 95.50 216 ALA A O 1
ATOM 1646 N N . MET A 1 217 ? -6.015 -3.246 15.657 1.00 96.31 217 MET A N 1
ATOM 1647 C CA . MET A 1 217 ? -5.820 -1.817 15.914 1.00 96.31 217 MET A CA 1
ATOM 1648 C C . MET A 1 217 ? -7.157 -1.077 16.077 1.00 96.31 217 MET A C 1
ATOM 1650 O O . MET A 1 217 ? -7.408 -0.036 15.471 1.00 96.31 217 MET A O 1
ATOM 1654 N N . ASN A 1 218 ? -8.057 -1.618 16.896 1.00 95.25 218 ASN A N 1
ATOM 1655 C CA . ASN A 1 218 ? -9.413 -1.097 17.076 1.00 95.25 218 ASN A CA 1
ATOM 1656 C C . ASN A 1 218 ? -9.435 0.327 17.636 1.00 95.25 218 ASN A C 1
ATOM 1658 O O . ASN A 1 218 ? -10.438 1.019 17.512 1.00 95.25 218 ASN A O 1
ATOM 1662 N N . ASP A 1 219 ? -8.373 0.766 18.306 1.00 95.06 219 ASP A N 1
ATOM 1663 C CA . ASP A 1 219 ? -8.245 2.137 18.778 1.00 95.06 219 ASP A CA 1
ATOM 1664 C C . ASP A 1 219 ? -7.789 3.110 17.681 1.00 95.06 219 ASP A C 1
ATOM 1666 O O . ASP A 1 219 ? -8.022 4.301 17.850 1.00 95.06 219 ASP A O 1
ATOM 1670 N N . VAL A 1 220 ? -7.226 2.644 16.563 1.00 95.06 220 VAL A N 1
ATOM 1671 C CA . VAL A 1 220 ? -6.946 3.459 15.366 1.00 95.06 220 VAL A CA 1
ATOM 1672 C C . VAL A 1 220 ? -8.227 3.717 14.566 1.00 95.06 220 VAL A C 1
ATOM 1674 O O . VAL A 1 220 ? -8.393 4.800 14.017 1.00 95.06 220 VAL A O 1
ATOM 1677 N N . LEU A 1 221 ? -9.154 2.753 14.541 1.00 92.56 221 LEU A N 1
ATOM 1678 C CA . LEU A 1 221 ? -10.405 2.823 13.768 1.00 92.56 221 LEU A CA 1
ATOM 1679 C C . LEU A 1 221 ? -11.581 3.506 14.497 1.00 92.56 221 LEU A C 1
ATOM 1681 O O . LEU A 1 221 ? -12.716 3.426 14.038 1.00 92.56 221 LEU A O 1
ATOM 1685 N N . ARG A 1 222 ? -11.334 4.128 15.653 1.00 85.25 222 ARG A N 1
ATOM 1686 C CA . ARG A 1 222 ? -12.345 4.846 16.452 1.00 85.25 222 ARG A CA 1
ATOM 1687 C C . ARG A 1 222 ? -12.297 6.342 16.213 1.00 85.25 222 ARG A C 1
ATOM 1689 O O . ARG A 1 222 ? -11.188 6.891 16.048 1.00 85.25 222 ARG A O 1
#

Radius of gyration: 17.67 Å; chains: 1; bounding box: 42×34×41 Å

Foldseek 3Di:
DLCVVLVFFAAEAEELAPAFLDQADFDVPDPVGPVQWHADCDPPRHQGTSVQVPQNVDCVQNVDVVNRRVHYGHNVCQVVCLVVVRRTLYYHYDHGNQQLQHDAPGSVNHGGHPVSVVVCCVVRCPSVLVSQAVVQHKDKDKHPADPPVAQDFDFQPDDLSPDGDGRHDMDIDMDGPQADPPDDDPDDFDVLLVQLQVCVVSVNPDRPRCVVVGHHPVVRRD

Secondary structure (DSSP, 8-state):
-HHHHTT--EEEEETT--STT--PPBPTTSSS--TT-BEE-STTSTTEEGGG-GGGG-HHHHT-HHHHHHHEEETTHHHHHHHTT---SEEEEE--TTTSS--SS-TTSS--HHHHHHHHHHHHHHHHHHHHHHTT--EEEE-S---TT-----TT-SGGGSSPPSS----EEEE-TTS-TTPPP-S---HHHHHHHHHHHTT--S--GGGGTSPP-TTT--